Protein AF-A0A849WWW6-F1 (afdb_monomer)

Mean predicted aligned error: 12.46 Å

Foldseek 3Di:
DVVLVVVVVVCVVVVVVVVVVLVVVLVVCVVPPVVCNVVSVVVVVVVVVVVVVVSVVVVVVVVVVVVVCCVPPVVLVVLLVVVVVCLQQQPLPDQRDDPDPDPVCVVVSVVSVVVSVVVLVVLVVVLVVLLVDQDDPVPPVRVVVSLVVLCSSCSSNNHDSVVSVVVSDNPVPDDPDPPPVDPDDDDDD

Structure (mmCIF, N/CA/C/O backbone):
data_AF-A0A849WWW6-F1
#
_entry.id   AF-A0A849WWW6-F1
#
loop_
_atom_site.group_PDB
_atom_site.id
_atom_site.type_symbol
_atom_site.label_atom_id
_atom_site.label_alt_id
_atom_site.label_comp_id
_atom_site.label_asym_id
_atom_site.label_entity_id
_atom_site.label_seq_id
_atom_site.pdbx_PDB_ins_code
_atom_site.Cartn_x
_atom_site.Cartn_y
_atom_site.Cartn_z
_atom_site.occupancy
_atom_site.B_iso_or_equiv
_atom_site.auth_seq_id
_atom_site.auth_comp_id
_atom_site.auth_asym_id
_atom_site.auth_atom_id
_atom_site.pdbx_PDB_model_num
ATOM 1 N N . MET A 1 1 ? -7.474 3.212 12.213 1.00 66.31 1 MET A N 1
ATOM 2 C CA . MET A 1 1 ? -6.680 3.665 13.381 1.00 66.31 1 MET A CA 1
ATOM 3 C C . MET A 1 1 ? -6.824 5.153 13.665 1.00 66.31 1 MET A C 1
ATOM 5 O O . MET A 1 1 ? -7.325 5.454 14.733 1.00 66.31 1 MET A O 1
ATOM 9 N N . ILE A 1 2 ? -6.477 6.060 12.738 1.00 76.94 2 ILE A N 1
ATOM 10 C CA . ILE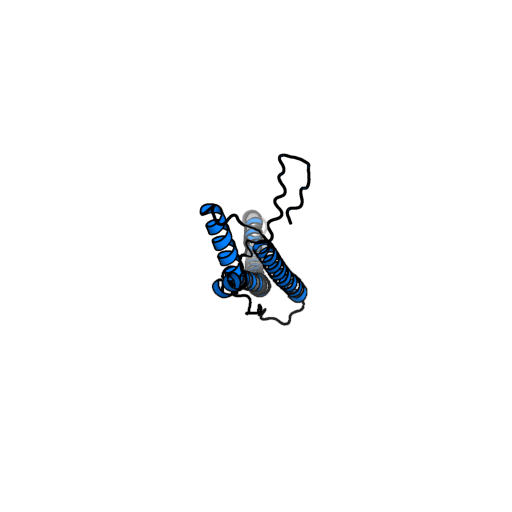 A 1 2 ? -6.528 7.526 12.968 1.00 76.94 2 ILE A CA 1
ATOM 11 C C . ILE A 1 2 ? -7.901 7.997 13.484 1.00 76.94 2 ILE A C 1
ATOM 13 O O . ILE A 1 2 ? -7.986 8.801 14.407 1.00 76.94 2 ILE A O 1
ATOM 17 N N . LEU A 1 3 ? -8.982 7.443 12.932 1.00 75.38 3 LEU A N 1
ATOM 18 C CA . LEU A 1 3 ? -10.347 7.791 13.328 1.00 75.38 3 LEU A CA 1
ATOM 19 C C . LEU A 1 3 ? -10.685 7.326 14.756 1.00 75.38 3 LEU A C 1
ATOM 21 O O . LEU A 1 3 ? -11.301 8.067 15.512 1.00 75.38 3 LEU A O 1
ATOM 25 N N . VAL A 1 4 ? -10.207 6.142 15.158 1.00 80.94 4 VAL A N 1
ATOM 26 C CA . VAL A 1 4 ? -10.380 5.613 16.524 1.00 80.94 4 VAL A CA 1
ATOM 27 C C . VAL A 1 4 ? -9.555 6.422 17.519 1.00 80.94 4 VAL A C 1
ATOM 29 O O . VAL A 1 4 ? -10.058 6.773 18.581 1.00 80.94 4 VAL A O 1
ATOM 32 N N . THR A 1 5 ? -8.313 6.774 17.177 1.00 81.88 5 THR A N 1
ATOM 33 C CA . THR A 1 5 ? -7.462 7.606 18.039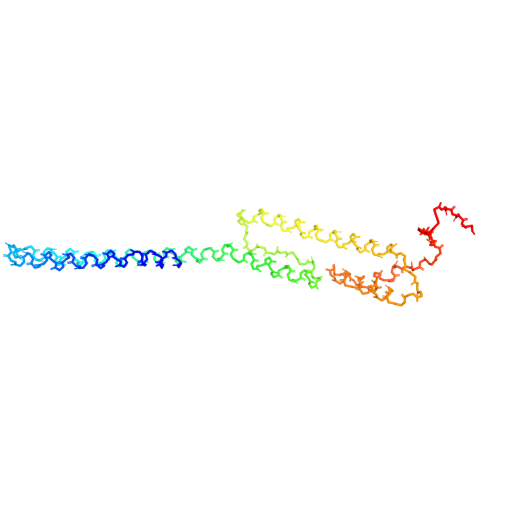 1.00 81.88 5 THR A CA 1
ATOM 34 C C . THR A 1 5 ? -8.027 9.012 18.202 1.00 81.88 5 THR A C 1
ATOM 36 O O . THR A 1 5 ? -8.057 9.523 19.316 1.00 81.88 5 THR A O 1
ATOM 39 N N . PHE A 1 6 ? -8.540 9.616 17.126 1.00 84.50 6 PHE A N 1
ATOM 40 C CA . PHE A 1 6 ? -9.165 10.937 17.182 1.00 84.50 6 PHE A CA 1
ATOM 41 C C . PHE A 1 6 ? -10.449 10.918 18.017 1.00 84.50 6 PHE A C 1
ATOM 43 O O . PHE A 1 6 ? -10.632 11.760 18.890 1.00 84.50 6 PHE A O 1
ATOM 50 N N . PHE A 1 7 ? -11.299 9.909 17.813 1.00 81.00 7 PHE A N 1
ATOM 51 C CA . PHE A 1 7 ? -12.508 9.713 18.610 1.00 81.00 7 PHE A CA 1
ATOM 52 C C . PHE A 1 7 ? -12.187 9.499 20.098 1.00 81.00 7 PHE A C 1
ATOM 54 O O . PHE A 1 7 ? -12.810 10.111 20.959 1.00 81.00 7 PHE A O 1
ATOM 61 N N . SER A 1 8 ? -11.162 8.699 20.407 1.00 83.12 8 SER A N 1
ATOM 62 C CA . SER A 1 8 ? -10.715 8.462 21.788 1.00 83.12 8 SER A CA 1
ATOM 63 C C . SER A 1 8 ? -10.188 9.738 22.442 1.00 83.12 8 SER A C 1
ATOM 65 O O . SER A 1 8 ? -10.529 10.029 23.584 1.00 83.12 8 SER A O 1
ATOM 67 N N . ALA A 1 9 ? -9.403 10.533 21.711 1.00 87.50 9 ALA A N 1
ATOM 68 C CA . ALA A 1 9 ? -8.889 11.807 22.201 1.00 87.50 9 ALA A CA 1
ATOM 69 C C . ALA A 1 9 ? -10.016 12.819 22.465 1.00 87.50 9 ALA A C 1
ATOM 71 O O . ALA A 1 9 ? -9.997 13.507 23.483 1.00 87.50 9 ALA A O 1
ATOM 72 N N . ALA A 1 10 ? -11.024 12.871 21.589 1.00 87.38 10 ALA A N 1
ATOM 73 C CA . ALA A 1 10 ? -12.189 13.737 21.754 1.00 87.38 10 ALA A CA 1
ATOM 74 C C . ALA A 1 10 ? -13.093 13.320 22.931 1.00 87.38 10 ALA A C 1
ATOM 76 O O . ALA A 1 10 ? -13.782 14.163 23.501 1.00 87.38 10 ALA A O 1
ATOM 77 N N . LEU A 1 11 ? -13.077 12.041 23.319 1.00 87.12 11 LEU A N 1
ATOM 78 C CA . LEU A 1 11 ? -13.849 11.525 24.452 1.00 87.12 11 LEU A CA 1
ATOM 79 C C . LEU A 1 11 ? -13.202 11.791 25.813 1.00 87.12 11 LEU A C 1
ATOM 81 O O . LEU A 1 11 ? -13.919 11.834 26.809 1.00 87.12 11 LEU A O 1
ATOM 85 N N . LEU A 1 12 ? -11.884 11.998 25.884 1.00 87.00 12 LEU A N 1
ATOM 86 C CA . LEU A 1 12 ? -11.184 12.210 27.158 1.00 87.00 12 LEU A CA 1
ATOM 87 C C . LEU A 1 12 ? -11.768 13.369 27.994 1.00 87.00 12 LEU A C 1
ATOM 89 O O . LEU A 1 12 ? -12.039 13.150 29.176 1.00 87.00 12 LEU A O 1
ATOM 93 N N . PRO A 1 13 ? -12.040 14.567 27.432 1.00 91.38 13 PRO A N 1
ATOM 94 C CA . PRO A 1 13 ? -12.689 15.638 28.187 1.00 91.38 13 PRO A CA 1
ATOM 95 C C . PRO A 1 13 ? -14.096 15.259 28.656 1.00 91.38 13 PRO A C 1
ATOM 97 O O . PRO A 1 13 ? -14.469 15.572 29.781 1.00 91.38 13 PRO A O 1
ATOM 100 N N . VAL A 1 14 ? -14.870 14.560 27.820 1.00 88.19 14 VAL A N 1
ATOM 101 C CA . VAL A 1 14 ? -16.240 14.137 28.150 1.00 88.19 14 VAL A CA 1
ATOM 102 C C . VAL A 1 14 ? -16.233 13.176 29.336 1.00 88.19 14 VAL A C 1
ATOM 104 O O . VAL A 1 14 ? -16.998 13.370 30.276 1.00 88.19 14 VAL A O 1
ATOM 107 N N . MET A 1 15 ? -15.325 12.198 29.329 1.00 87.88 15 MET A N 1
ATOM 108 C CA . MET A 1 15 ? -15.142 11.256 30.435 1.00 87.88 15 MET A CA 1
ATOM 109 C C . MET A 1 15 ? -14.753 11.977 31.727 1.00 87.88 15 MET A C 1
ATOM 111 O O . MET A 1 15 ? -15.334 11.714 32.776 1.00 87.88 15 MET A O 1
ATOM 115 N N . TYR A 1 16 ? -13.835 12.944 31.639 1.00 91.88 16 TYR A N 1
ATOM 116 C CA . TYR A 1 16 ? -13.438 13.756 32.788 1.00 91.88 16 TYR A CA 1
ATOM 117 C C . TYR A 1 16 ? -14.616 14.544 33.381 1.00 91.88 16 TYR A C 1
ATOM 119 O O . TYR A 1 16 ? -14.840 14.511 34.591 1.00 91.88 16 TYR A O 1
ATOM 127 N N . PHE A 1 17 ? -15.393 15.243 32.545 1.00 92.00 17 PHE A N 1
ATOM 128 C CA . PHE A 1 17 ? -16.572 15.984 33.008 1.00 92.00 17 PHE A CA 1
ATOM 129 C C . PHE A 1 17 ? -17.624 15.059 33.618 1.00 92.00 17 PHE A C 1
ATOM 131 O O . PHE A 1 17 ? -18.216 15.387 34.645 1.00 92.00 17 PHE A O 1
ATOM 138 N N . TYR A 1 18 ? -17.837 13.901 33.002 1.00 89.12 18 TYR A N 1
ATOM 139 C CA . TYR A 1 18 ? -18.786 12.907 33.470 1.00 89.12 18 TYR A CA 1
ATOM 140 C C . TYR A 1 18 ? -18.434 12.393 34.876 1.00 89.12 18 TYR A C 1
ATOM 142 O O . TYR A 1 18 ? -19.276 12.446 35.771 1.00 89.12 18 TYR A O 1
ATOM 150 N N . GLU A 1 19 ? -17.179 12.002 35.107 1.00 90.31 19 GLU A N 1
ATOM 151 C CA . GLU A 1 19 ? -16.703 11.516 36.410 1.00 90.31 19 GLU A CA 1
ATOM 152 C C . GLU A 1 19 ? -16.841 12.584 37.511 1.00 90.31 19 GLU A C 1
ATOM 154 O O . GLU A 1 19 ? -17.296 12.306 38.627 1.00 90.31 19 GLU A O 1
ATOM 159 N N . LYS A 1 20 ? -16.517 13.846 37.189 1.00 93.00 20 LYS A N 1
ATOM 160 C CA . LYS A 1 20 ? -16.701 14.969 38.122 1.00 93.00 20 LYS A CA 1
ATOM 161 C C . LYS A 1 20 ? -18.164 15.200 38.475 1.00 93.00 20 LYS A C 1
ATOM 163 O O . LYS A 1 20 ? -18.468 15.429 39.647 1.00 93.00 20 LYS A O 1
ATOM 168 N N . ASN A 1 21 ? -19.055 15.111 37.494 1.00 92.44 21 ASN A N 1
ATOM 169 C CA . ASN A 1 21 ? -20.486 15.269 37.720 1.00 92.44 21 ASN A CA 1
ATOM 170 C C . ASN A 1 21 ? -21.046 14.129 38.582 1.00 92.44 21 ASN A C 1
ATOM 172 O O . ASN A 1 21 ? -21.770 14.406 39.534 1.00 92.44 21 ASN A O 1
ATOM 176 N N . PHE A 1 22 ? -20.660 12.874 38.331 1.00 91.75 22 PHE A N 1
ATOM 177 C CA . PHE A 1 22 ? -21.099 11.733 39.146 1.00 91.75 22 PHE A CA 1
ATOM 178 C C . PHE A 1 22 ? -20.662 11.852 40.604 1.00 91.75 22 PHE A C 1
ATOM 180 O O . PHE A 1 22 ? -21.477 11.684 41.507 1.00 91.75 22 PHE A O 1
ATOM 187 N N . THR A 1 23 ? -19.414 12.265 40.837 1.00 91.44 23 THR A N 1
ATOM 188 C CA . THR A 1 23 ? -18.905 12.517 42.194 1.00 91.44 23 THR A CA 1
ATOM 189 C C . THR A 1 23 ? -19.719 13.601 42.918 1.00 91.44 23 THR A C 1
ATOM 191 O O . THR A 1 23 ? -19.950 13.518 44.125 1.00 91.44 23 THR A O 1
ATOM 194 N N . LEU A 1 24 ? -20.143 14.650 42.202 1.00 93.31 24 LEU A N 1
ATOM 195 C CA . LEU A 1 24 ? -20.974 15.718 42.762 1.00 93.31 24 LEU A CA 1
ATOM 196 C C . LEU A 1 24 ? -22.383 15.212 43.103 1.00 93.31 24 LEU A C 1
ATOM 198 O O . LEU A 1 24 ? -22.879 15.481 44.197 1.00 93.31 24 LEU A O 1
ATOM 202 N N . PHE A 1 25 ? -23.010 14.470 42.187 1.00 93.25 25 PHE A N 1
ATOM 203 C CA . PHE A 1 25 ? -24.344 13.908 42.391 1.00 93.25 25 PHE A CA 1
ATOM 204 C C . PHE A 1 25 ? -24.375 12.867 43.505 1.00 93.25 25 PHE A C 1
ATOM 206 O O . PHE A 1 25 ? -25.326 12.856 44.281 1.00 93.25 25 PHE A O 1
ATOM 213 N N . GLU A 1 26 ? -23.333 12.046 43.640 1.00 92.44 26 GLU A N 1
ATOM 214 C CA . GLU A 1 26 ? -23.224 11.089 44.739 1.00 92.44 26 GLU A CA 1
ATOM 215 C C . GLU A 1 26 ? -23.199 11.816 46.092 1.00 92.44 26 GLU A C 1
ATOM 217 O O . GLU A 1 26 ? -23.983 11.477 46.977 1.00 92.44 26 GLU A O 1
ATOM 222 N N . LYS A 1 27 ? -22.386 12.875 46.239 1.00 93.31 27 LYS A N 1
ATOM 223 C CA . LYS A 1 27 ? -22.341 13.691 47.469 1.00 93.31 27 LYS A CA 1
ATOM 224 C C . LYS A 1 27 ? -23.698 14.316 47.803 1.00 93.31 27 LYS A C 1
ATOM 226 O O . LYS A 1 27 ? -24.167 14.188 48.927 1.00 93.31 27 LYS A O 1
ATOM 231 N N . LEU A 1 28 ? -24.354 14.930 46.816 1.00 93.19 28 LEU A N 1
ATOM 232 C CA . LEU A 1 28 ? -25.698 15.494 46.984 1.00 93.19 28 LEU A CA 1
ATOM 233 C C . LEU A 1 28 ? -26.729 14.422 47.371 1.00 93.19 28 LEU A C 1
ATOM 235 O O . LEU A 1 28 ? -27.597 14.666 48.205 1.00 93.19 28 LEU A O 1
ATOM 239 N N . ALA A 1 29 ? -26.643 13.226 46.789 1.00 93.50 29 ALA A N 1
ATOM 240 C CA . ALA A 1 29 ? -27.544 12.130 47.120 1.00 93.50 29 ALA A CA 1
ATOM 241 C C . ALA A 1 29 ? -27.349 11.646 48.564 1.00 93.50 29 ALA A C 1
ATOM 243 O O . ALA A 1 29 ? -28.342 11.402 49.244 1.00 93.50 29 ALA A O 1
ATOM 244 N N . TYR A 1 30 ? -26.110 11.562 49.061 1.00 93.50 30 TYR A N 1
ATOM 245 C CA . TYR A 1 30 ? -25.842 11.233 50.467 1.00 93.50 30 TYR A CA 1
ATOM 246 C C . TYR A 1 30 ? -26.497 12.222 51.437 1.00 93.50 30 TYR A C 1
ATOM 248 O O . TYR A 1 30 ? -27.077 11.788 52.433 1.00 93.50 30 TYR A O 1
ATOM 256 N N . ASP A 1 31 ? -26.448 13.518 51.123 1.00 94.31 31 ASP A N 1
ATOM 257 C CA . ASP A 1 31 ? -26.950 14.569 52.011 1.00 94.31 31 ASP A CA 1
ATOM 258 C C . ASP A 1 31 ? -28.482 14.707 51.975 1.00 94.31 31 ASP A C 1
ATOM 260 O O . ASP A 1 31 ? -29.104 14.958 53.008 1.00 94.31 31 ASP A O 1
ATOM 264 N N . PHE A 1 32 ? -29.107 14.539 50.803 1.00 95.12 32 PHE A N 1
ATOM 265 C CA . PHE A 1 32 ? -30.530 14.852 50.614 1.00 95.12 32 PHE A CA 1
ATOM 266 C C . PHE A 1 32 ? -31.426 13.629 50.371 1.00 95.12 32 PHE A C 1
ATOM 268 O O . PHE A 1 32 ? -32.558 13.603 50.851 1.00 95.12 32 PHE A O 1
ATOM 275 N N . TYR A 1 33 ? -30.956 12.618 49.631 1.00 94.19 33 TYR A N 1
ATOM 276 C CA . TYR A 1 33 ? -31.775 11.481 49.184 1.00 94.19 33 TYR A CA 1
ATOM 277 C C . TYR A 1 33 ? -30.944 10.189 49.064 1.00 94.19 33 TYR A C 1
ATOM 279 O O . TYR A 1 33 ? -30.642 9.742 47.952 1.00 94.19 33 TYR A O 1
ATOM 287 N N . PRO A 1 34 ? -30.603 9.526 50.185 1.00 91.31 34 PRO A N 1
ATOM 288 C CA . PRO A 1 34 ? -29.662 8.400 50.188 1.00 91.31 34 PRO A CA 1
ATOM 289 C C . PRO A 1 34 ? -30.169 7.176 49.411 1.00 91.31 34 PRO A C 1
ATOM 291 O O . PRO A 1 34 ? -29.383 6.359 48.938 1.00 91.31 34 PRO A O 1
ATOM 294 N N . GLN A 1 35 ? -31.484 7.057 49.215 1.00 91.25 35 GLN A N 1
ATOM 295 C CA . GLN A 1 35 ? -32.083 5.997 48.398 1.00 91.25 35 GLN A CA 1
ATOM 296 C C . GLN A 1 35 ? -31.644 6.066 46.922 1.00 91.25 35 GLN A C 1
ATOM 298 O O . GLN A 1 35 ? -31.649 5.045 46.238 1.00 91.25 35 GLN A O 1
ATOM 303 N N . LEU A 1 36 ? -31.223 7.241 46.435 1.00 91.12 36 LEU A N 1
ATOM 304 C CA . LEU A 1 36 ? -30.812 7.455 45.044 1.00 91.12 36 LEU A CA 1
ATOM 305 C C . LEU A 1 36 ? -29.406 6.909 44.737 1.00 91.12 36 LEU A C 1
ATOM 307 O O . LEU A 1 36 ? -29.076 6.679 43.577 1.00 91.12 36 LEU A O 1
ATOM 311 N N . ILE A 1 37 ? -28.581 6.665 45.760 1.00 92.50 37 ILE A N 1
ATOM 312 C CA . ILE A 1 37 ? -27.174 6.258 45.601 1.00 92.50 37 ILE A CA 1
ATOM 313 C C . ILE A 1 37 ? -27.054 4.941 44.829 1.00 92.50 37 ILE A C 1
ATOM 315 O O . ILE A 1 37 ? -26.192 4.805 43.963 1.00 92.50 37 ILE A O 1
ATOM 319 N N . ASN A 1 38 ? -27.932 3.974 45.113 1.00 91.12 38 ASN A N 1
ATOM 320 C CA . ASN A 1 38 ? -27.914 2.688 44.414 1.00 91.12 38 ASN A CA 1
ATOM 321 C C . ASN A 1 38 ? -28.219 2.851 42.919 1.00 91.12 38 ASN A C 1
ATOM 323 O O . ASN A 1 38 ? -27.557 2.218 42.098 1.00 91.12 38 ASN A O 1
ATOM 327 N N . ASN A 1 39 ? -29.160 3.732 42.566 1.00 92.12 39 ASN A N 1
ATOM 328 C CA . ASN A 1 39 ? -29.495 4.009 41.169 1.00 92.12 39 ASN A CA 1
ATOM 329 C C . ASN A 1 39 ? -28.330 4.711 40.458 1.00 92.12 39 ASN A C 1
ATOM 331 O O . ASN A 1 39 ? -27.953 4.291 39.369 1.00 92.12 39 ASN A O 1
ATOM 335 N N . LEU A 1 40 ? -27.700 5.699 41.107 1.00 90.62 40 LEU A N 1
ATOM 336 C CA . LEU A 1 40 ? -26.510 6.385 40.586 1.00 90.62 40 LEU A CA 1
ATOM 337 C C . LEU A 1 40 ? -25.370 5.399 40.289 1.00 90.62 40 LEU A C 1
ATOM 339 O O . LEU A 1 40 ? -24.825 5.395 39.189 1.00 90.62 40 LEU A O 1
ATOM 343 N N . LYS A 1 41 ? -25.050 4.493 41.219 1.00 90.31 41 LYS A N 1
ATOM 344 C CA . LYS A 1 41 ? -23.996 3.481 41.006 1.00 90.31 41 LYS A CA 1
ATOM 345 C C . LYS A 1 41 ? -24.329 2.507 39.877 1.00 90.31 41 LYS A C 1
ATOM 347 O O . LYS A 1 41 ? -23.447 2.085 39.124 1.00 90.31 41 LYS A O 1
ATOM 352 N N . GLN A 1 42 ? -25.602 2.141 39.745 1.00 92.88 42 GLN A N 1
ATOM 353 C CA . GLN A 1 42 ? -26.052 1.277 38.662 1.00 92.88 42 GLN A CA 1
ATOM 354 C C . GLN A 1 42 ? -25.949 1.983 37.302 1.00 92.88 42 GLN A C 1
ATOM 356 O O . GLN A 1 42 ? -25.472 1.375 36.343 1.00 92.88 42 GLN A O 1
ATOM 361 N N . GLU A 1 43 ? -26.343 3.255 37.214 1.00 91.38 43 GLU A N 1
ATOM 362 C CA . GLU A 1 43 ? -26.210 4.068 36.000 1.00 91.38 43 GLU A CA 1
ATOM 363 C C . GLU A 1 43 ? -24.749 4.240 35.579 1.00 91.38 43 GLU A C 1
ATOM 365 O O . GLU A 1 43 ? -24.430 4.028 34.409 1.00 91.38 43 GLU A O 1
ATOM 370 N N . GLU A 1 44 ? -23.854 4.541 36.523 1.00 90.62 44 GLU A N 1
ATOM 371 C CA . GLU A 1 44 ? -22.412 4.624 36.268 1.00 90.62 44 GLU A CA 1
ATOM 372 C C . GLU A 1 44 ? -21.883 3.314 35.666 1.00 90.62 44 GLU A C 1
ATOM 374 O O . GLU A 1 44 ? -21.206 3.311 34.634 1.00 90.62 44 GLU A O 1
ATOM 379 N N . THR A 1 45 ? -22.258 2.180 36.264 1.00 92.38 45 THR A N 1
ATOM 380 C CA . THR A 1 45 ? -21.854 0.851 35.784 1.00 92.38 45 THR A CA 1
ATOM 381 C C . THR A 1 45 ? -22.358 0.589 34.361 1.00 92.38 45 THR A C 1
ATOM 383 O O . THR A 1 45 ? -21.592 0.147 33.502 1.00 92.38 45 THR A O 1
ATOM 386 N N . TRP A 1 46 ? -23.630 0.886 34.076 1.00 93.44 46 TRP A N 1
ATOM 387 C CA . TRP A 1 46 ? -24.204 0.722 32.736 1.00 93.44 46 TRP A CA 1
ATOM 388 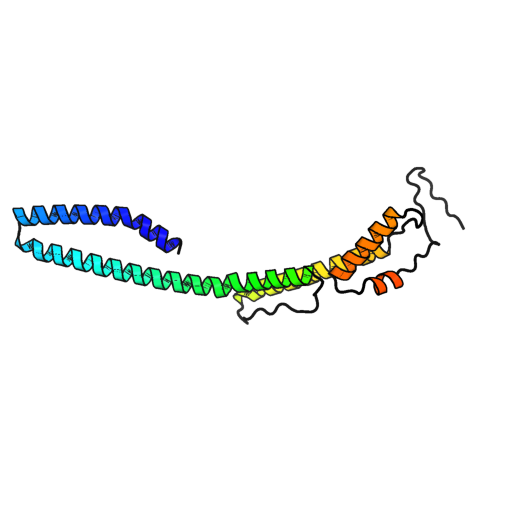C C . TRP A 1 46 ? -23.532 1.608 31.693 1.00 93.44 46 TRP A C 1
ATOM 390 O O . TRP A 1 46 ? -23.336 1.175 30.552 1.00 93.44 46 TRP A O 1
ATOM 400 N N . LEU A 1 47 ? -23.161 2.830 32.068 1.00 90.00 47 LEU A N 1
ATOM 401 C CA . LEU A 1 47 ? -22.482 3.761 31.178 1.00 90.00 47 LEU A CA 1
ATOM 402 C C . LEU A 1 47 ? -21.078 3.274 30.830 1.00 90.00 47 LEU A C 1
ATOM 404 O O . LEU A 1 47 ? -20.742 3.235 29.644 1.00 90.00 47 LEU A O 1
ATOM 408 N N . TRP A 1 48 ? -20.309 2.785 31.806 1.00 89.69 48 TRP A N 1
ATOM 409 C CA . TRP A 1 48 ? -19.013 2.155 31.542 1.00 89.69 48 TRP A CA 1
ATOM 410 C C . TRP A 1 48 ? -19.128 0.924 30.644 1.00 89.69 48 TRP A C 1
ATOM 412 O O . TRP A 1 48 ? -18.391 0.816 29.665 1.00 89.69 48 TRP A O 1
ATOM 422 N N . ILE A 1 49 ? -20.089 0.031 30.905 1.00 94.19 49 ILE A N 1
ATOM 423 C CA . ILE A 1 49 ? -20.328 -1.147 30.056 1.00 94.19 49 ILE A CA 1
ATOM 424 C C . ILE A 1 49 ? -20.640 -0.717 28.618 1.00 94.19 49 ILE A C 1
ATOM 426 O O . ILE A 1 49 ? -20.014 -1.200 27.672 1.00 94.19 49 ILE A O 1
ATOM 430 N N . THR A 1 50 ? -21.577 0.216 28.444 1.00 91.62 50 THR A N 1
ATOM 431 C CA . THR A 1 50 ? -22.000 0.700 27.122 1.00 91.62 50 THR A CA 1
ATOM 432 C C . THR A 1 50 ? -20.843 1.366 26.383 1.00 91.62 50 THR A C 1
ATOM 434 O O . THR A 1 50 ? -20.650 1.129 25.187 1.00 91.62 50 THR A O 1
ATOM 437 N N . PHE A 1 51 ? -20.033 2.155 27.092 1.00 88.81 51 PHE A N 1
ATOM 438 C CA . PHE A 1 51 ? -18.840 2.794 26.553 1.00 88.81 51 PHE A CA 1
ATOM 439 C C . PHE A 1 51 ? -17.813 1.763 26.076 1.00 88.81 51 PHE A C 1
ATOM 441 O O . PHE A 1 51 ? -17.374 1.813 24.925 1.00 88.81 51 PHE A O 1
ATOM 448 N N . THR A 1 52 ? -17.473 0.786 26.920 1.00 90.75 52 THR A N 1
ATOM 449 C CA . THR A 1 52 ? -16.510 -0.270 26.592 1.00 90.75 52 THR A CA 1
ATOM 450 C C . THR A 1 52 ? -16.977 -1.097 25.396 1.00 90.75 52 THR A C 1
ATOM 452 O O . THR A 1 52 ? -16.211 -1.284 24.450 1.00 90.75 52 THR A O 1
ATOM 455 N N . VAL A 1 53 ? -18.239 -1.535 25.377 1.00 95.31 53 VAL A N 1
ATOM 456 C CA . VAL A 1 53 ? -18.812 -2.297 24.253 1.00 95.31 53 VAL A CA 1
ATOM 457 C C . VAL A 1 53 ? -18.779 -1.480 22.961 1.00 95.31 53 VAL A C 1
ATOM 459 O O . VAL A 1 53 ? -18.344 -1.985 21.923 1.00 95.31 53 VAL A O 1
ATOM 462 N N . SER A 1 54 ? -19.163 -0.202 23.021 1.00 89.69 54 SER A N 1
ATOM 463 C CA . SER A 1 54 ? -19.122 0.701 21.864 1.00 89.69 54 SER A CA 1
ATOM 464 C C . SER A 1 54 ? -17.699 0.888 21.338 1.00 89.69 54 SER A C 1
ATOM 466 O O . SER A 1 54 ? -17.477 0.890 20.127 1.00 89.69 54 SER A O 1
ATOM 468 N N . HIS A 1 55 ? -16.716 0.993 22.235 1.00 87.25 55 HIS A N 1
ATOM 469 C CA . HIS A 1 55 ? -15.313 1.131 21.865 1.00 87.25 55 HIS A CA 1
ATOM 470 C C . HIS A 1 55 ? -14.777 -0.126 21.167 1.00 87.25 55 HIS A C 1
ATOM 472 O O . HIS A 1 55 ? -14.162 -0.022 20.105 1.00 87.25 55 HIS A O 1
ATOM 478 N N . PHE A 1 56 ? -15.061 -1.318 21.704 1.00 92.69 56 PHE A N 1
ATOM 479 C CA . PHE A 1 56 ? -14.687 -2.583 21.062 1.00 92.69 56 PHE A CA 1
ATOM 480 C C . PHE A 1 56 ? -15.350 -2.754 19.697 1.00 92.69 56 PHE A C 1
ATOM 482 O O . PHE A 1 56 ? -14.695 -3.174 18.740 1.00 92.69 56 PHE A O 1
ATOM 489 N N . PHE A 1 57 ? -16.625 -2.383 19.581 1.00 92.38 57 PHE A N 1
ATOM 490 C CA . PHE A 1 57 ? -17.338 -2.412 18.312 1.00 92.38 57 PHE A CA 1
ATOM 491 C C . PHE A 1 57 ? -16.686 -1.483 17.277 1.00 92.38 57 PHE A C 1
ATOM 493 O O . PHE A 1 57 ? -16.351 -1.921 16.174 1.00 92.38 57 PHE A O 1
ATOM 500 N N . LEU A 1 58 ? -16.422 -0.223 17.642 1.00 90.25 58 LEU A N 1
ATOM 501 C CA . LEU A 1 58 ? -15.742 0.742 16.771 1.00 90.25 58 LEU A CA 1
ATOM 502 C C . LEU A 1 58 ? -14.336 0.281 16.380 1.00 90.25 58 LEU A C 1
ATOM 504 O O . LEU A 1 58 ? -13.937 0.435 15.223 1.00 90.25 58 LEU A O 1
ATOM 508 N N . PHE A 1 59 ? -13.593 -0.309 17.316 1.00 89.69 59 PHE A N 1
ATOM 509 C CA . PHE A 1 59 ? -12.281 -0.879 17.040 1.00 89.69 59 PHE A CA 1
ATOM 510 C C . PHE A 1 59 ? -12.373 -2.015 16.013 1.00 89.69 59 PHE A C 1
ATOM 512 O O . PHE A 1 59 ? -11.651 -1.995 15.014 1.00 89.69 59 PHE A O 1
ATOM 519 N N . GLY A 1 60 ? -13.303 -2.956 16.202 1.00 93.62 60 GLY A N 1
ATOM 520 C CA . GLY A 1 60 ? -13.534 -4.068 15.281 1.00 93.62 60 GLY A CA 1
ATOM 521 C C . GLY A 1 60 ? -13.915 -3.598 13.876 1.00 93.62 60 GLY A C 1
ATOM 522 O O . GLY A 1 60 ? -13.310 -4.029 12.891 1.00 93.62 60 GLY A O 1
ATOM 523 N N . VAL A 1 61 ? -14.846 -2.644 13.775 1.00 92.31 61 VAL A N 1
ATOM 524 C CA . VAL A 1 61 ? -15.238 -2.027 12.499 1.00 92.31 61 VAL A CA 1
ATOM 525 C C . VAL A 1 61 ? -14.044 -1.323 11.852 1.00 92.31 61 VAL A C 1
ATOM 527 O O . VAL A 1 61 ? -13.753 -1.555 10.676 1.00 92.31 61 VAL A O 1
ATOM 530 N N . SER A 1 62 ? -13.293 -0.512 12.604 1.00 90.88 62 SER A N 1
ATOM 531 C CA . SER A 1 62 ? -12.114 0.172 12.068 1.00 90.88 62 SER A CA 1
ATOM 532 C C . SER A 1 62 ? -11.062 -0.813 11.563 1.00 90.88 62 SER A C 1
ATOM 534 O O . SER A 1 62 ? -10.436 -0.536 10.537 1.00 90.88 62 SER A O 1
ATOM 536 N N . LEU A 1 63 ? -10.830 -1.921 12.265 1.00 91.44 63 LEU A N 1
ATOM 537 C CA . LEU A 1 63 ? -9.863 -2.941 11.871 1.00 91.44 63 LEU A CA 1
ATOM 538 C C . LEU A 1 63 ? -10.323 -3.642 10.590 1.00 91.44 63 LEU A C 1
ATOM 540 O O . LEU A 1 63 ? -9.553 -3.723 9.632 1.00 91.44 63 LEU A O 1
ATOM 544 N N . PHE A 1 64 ? -11.591 -4.054 10.527 1.00 93.00 64 PHE A N 1
ATOM 545 C CA . PHE A 1 64 ? -12.182 -4.666 9.338 1.00 93.00 64 PHE A CA 1
ATOM 546 C C . PHE A 1 64 ? -12.036 -3.774 8.097 1.00 93.00 64 PHE A C 1
ATOM 548 O O . PHE A 1 64 ? -11.542 -4.225 7.059 1.00 93.00 64 PHE A O 1
ATOM 555 N N . PHE A 1 65 ? -12.395 -2.490 8.204 1.00 90.62 65 PHE A N 1
ATOM 556 C CA . PHE A 1 65 ? -12.243 -1.545 7.097 1.00 90.62 65 PHE A CA 1
ATOM 557 C C . PHE A 1 65 ? -10.780 -1.289 6.736 1.00 90.62 65 PHE A C 1
ATOM 559 O O . PHE A 1 65 ? -10.473 -1.228 5.548 1.00 90.62 65 PHE A O 1
ATOM 566 N N . SER A 1 66 ? -9.872 -1.202 7.714 1.00 89.62 66 SER A N 1
ATOM 567 C CA . SER A 1 66 ? -8.437 -1.029 7.436 1.00 89.62 66 SER A CA 1
ATOM 568 C C . SER A 1 66 ? -7.892 -2.215 6.641 1.00 89.62 66 SER A C 1
ATOM 570 O O . SER A 1 66 ? -7.259 -2.023 5.608 1.00 89.62 66 SER A O 1
ATOM 572 N N . LEU A 1 67 ? -8.207 -3.448 7.054 1.00 90.31 67 LEU A N 1
ATOM 573 C CA . LEU A 1 67 ? -7.787 -4.650 6.332 1.00 90.31 67 LEU A CA 1
ATOM 574 C C . LEU A 1 67 ? -8.374 -4.701 4.920 1.00 90.31 67 LEU A C 1
ATOM 576 O O . LEU A 1 67 ? -7.665 -5.016 3.962 1.00 90.31 67 LEU A O 1
ATOM 580 N N . LYS A 1 68 ? -9.664 -4.381 4.776 1.00 88.00 68 LYS A N 1
ATOM 581 C CA . LYS A 1 68 ? -10.338 -4.346 3.475 1.00 88.00 68 LYS A CA 1
ATOM 582 C C . LYS A 1 68 ? -9.728 -3.285 2.560 1.00 88.00 68 LYS A C 1
ATOM 584 O O . LYS A 1 68 ? -9.517 -3.571 1.386 1.00 88.00 68 LYS A O 1
ATOM 589 N N . PHE A 1 69 ? -9.414 -2.104 3.087 1.00 86.25 69 PHE A N 1
ATOM 590 C CA . PHE A 1 69 ? -8.767 -1.017 2.355 1.00 86.25 69 PHE A CA 1
ATOM 591 C C . PHE A 1 69 ? -7.358 -1.411 1.903 1.00 86.25 69 PHE A C 1
ATOM 593 O O . PHE A 1 69 ? -7.050 -1.300 0.720 1.00 86.25 69 PHE A O 1
ATOM 600 N N . THR A 1 70 ? -6.532 -1.958 2.801 1.00 86.69 70 THR A N 1
ATOM 601 C CA . THR A 1 70 ? -5.173 -2.410 2.467 1.00 86.69 70 THR A CA 1
ATOM 602 C C . THR A 1 70 ? -5.189 -3.464 1.364 1.00 86.69 70 THR A C 1
ATOM 604 O O . THR A 1 70 ? -4.454 -3.348 0.385 1.00 86.69 70 THR A O 1
ATOM 607 N N . LYS A 1 71 ? -6.067 -4.468 1.478 1.00 84.56 71 LYS A N 1
ATOM 608 C CA . LYS A 1 71 ? -6.190 -5.527 0.467 1.00 84.56 71 LYS A CA 1
ATOM 609 C C . LYS A 1 71 ? -6.748 -5.021 -0.859 1.00 84.56 71 LYS A C 1
ATOM 611 O O . LYS A 1 71 ? -6.314 -5.483 -1.904 1.00 84.56 71 LYS A O 1
ATOM 616 N N . LYS A 1 72 ? -7.731 -4.117 -0.832 1.00 81.88 72 LYS A N 1
ATOM 617 C CA . LYS A 1 72 ? -8.368 -3.637 -2.061 1.00 81.88 72 LYS A CA 1
ATOM 618 C C . LYS A 1 72 ? -7.537 -2.590 -2.786 1.00 81.88 72 LYS A C 1
ATOM 620 O O . LYS A 1 72 ? -7.486 -2.657 -3.996 1.00 81.88 72 LYS A O 1
ATOM 625 N N . ILE A 1 73 ? -6.934 -1.632 -2.089 1.00 83.06 73 ILE A N 1
ATOM 626 C CA . ILE A 1 73 ? -6.338 -0.441 -2.717 1.00 83.06 73 ILE A CA 1
ATOM 627 C C . ILE A 1 73 ? -4.817 -0.503 -2.699 1.00 83.06 73 ILE A C 1
ATOM 629 O O . ILE A 1 73 ? -4.184 -0.336 -3.737 1.00 83.06 73 ILE A O 1
ATOM 633 N N . LEU A 1 74 ? -4.222 -0.776 -1.537 1.00 85.44 74 LEU A N 1
ATOM 634 C CA . LEU A 1 74 ? -2.767 -0.728 -1.395 1.00 85.44 74 LEU A CA 1
ATOM 635 C C . LEU A 1 74 ? -2.084 -1.849 -2.188 1.00 85.44 74 LEU A C 1
ATOM 637 O O . LEU A 1 74 ? -1.034 -1.645 -2.788 1.00 85.44 74 LEU A O 1
ATOM 641 N N . TYR A 1 75 ? -2.699 -3.032 -2.204 1.00 85.44 75 TYR A N 1
ATOM 642 C CA . TYR A 1 75 ? -2.131 -4.200 -2.864 1.00 85.44 75 TYR A CA 1
ATOM 643 C C . TYR A 1 75 ? -2.023 -4.047 -4.398 1.00 85.44 75 TYR A C 1
ATOM 645 O O . TYR A 1 75 ? -0.918 -4.234 -4.907 1.00 85.44 75 TYR A O 1
ATOM 653 N N . PRO A 1 76 ? -3.068 -3.628 -5.147 1.00 84.38 76 PRO A N 1
ATOM 654 C CA . PRO A 1 76 ? -2.924 -3.331 -6.577 1.00 84.38 76 PRO A CA 1
ATOM 655 C C . PRO A 1 76 ? -1.894 -2.240 -6.886 1.00 84.38 76 PRO A C 1
ATOM 657 O O . PRO A 1 76 ? -1.155 -2.363 -7.859 1.00 84.38 76 PRO A O 1
ATOM 660 N N . ILE A 1 77 ? -1.809 -1.195 -6.055 1.00 86.94 77 ILE A N 1
ATOM 661 C CA . ILE A 1 77 ? -0.808 -0.128 -6.226 1.00 86.94 77 ILE A CA 1
ATOM 662 C C . ILE A 1 77 ? 0.606 -0.704 -6.106 1.00 86.94 77 ILE A C 1
ATOM 664 O O . ILE A 1 77 ? 1.453 -0.441 -6.955 1.00 86.94 77 ILE A O 1
ATOM 668 N N . HIS A 1 78 ? 0.841 -1.552 -5.105 1.00 88.94 78 HIS A N 1
ATOM 669 C CA . HIS A 1 78 ? 2.124 -2.230 -4.923 1.00 88.94 78 HIS A CA 1
ATOM 670 C C . HIS A 1 78 ? 2.478 -3.160 -6.094 1.00 88.94 78 HIS A C 1
ATOM 672 O O . HIS A 1 78 ? 3.640 -3.261 -6.484 1.00 88.94 78 HIS A O 1
ATOM 678 N N . GLN A 1 79 ? 1.489 -3.840 -6.685 1.00 88.12 79 GLN A N 1
ATOM 679 C CA . GLN A 1 79 ? 1.713 -4.646 -7.891 1.00 88.12 79 GLN A CA 1
ATOM 680 C C . GLN A 1 79 ? 2.107 -3.775 -9.091 1.00 88.12 79 GLN A C 1
ATOM 682 O O . GLN A 1 79 ? 3.050 -4.123 -9.802 1.00 88.12 79 GLN A O 1
ATOM 687 N N . ILE A 1 80 ? 1.433 -2.636 -9.286 1.00 88.75 80 ILE A N 1
ATOM 688 C CA . ILE A 1 80 ? 1.772 -1.659 -10.331 1.00 88.75 80 ILE A CA 1
ATOM 689 C C . ILE A 1 80 ? 3.197 -1.148 -10.141 1.00 88.75 80 ILE A C 1
ATOM 691 O O . ILE A 1 80 ? 3.967 -1.134 -11.097 1.00 88.75 80 ILE A O 1
ATOM 695 N N . GLU A 1 81 ? 3.569 -0.769 -8.920 1.00 90.50 81 GLU A N 1
ATOM 696 C CA . GLU A 1 81 ?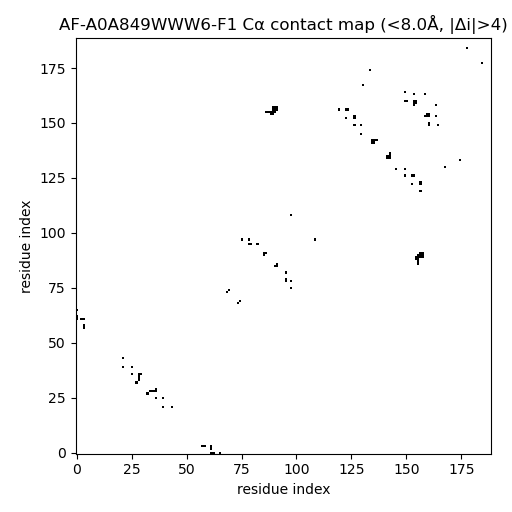 4.915 -0.288 -8.608 1.00 90.50 81 GLU A CA 1
ATOM 697 C C . GLU A 1 81 ? 5.979 -1.337 -8.951 1.00 90.50 81 GLU A C 1
ATOM 699 O O . GLU A 1 81 ? 6.928 -1.045 -9.679 1.00 90.50 81 GLU A O 1
ATOM 704 N N . LYS A 1 82 ? 5.793 -2.582 -8.500 1.00 89.94 82 LYS A N 1
ATOM 705 C CA . LYS A 1 82 ? 6.700 -3.690 -8.829 1.00 89.94 82 LYS A CA 1
ATOM 706 C C . LYS A 1 82 ? 6.810 -3.927 -10.331 1.00 89.94 82 LYS A C 1
ATOM 708 O O . LYS A 1 82 ? 7.903 -4.177 -10.834 1.00 89.94 82 LYS A O 1
ATOM 713 N N . HIS A 1 83 ? 5.693 -3.863 -11.048 1.00 90.75 83 HIS A N 1
ATOM 714 C CA . HIS A 1 83 ? 5.691 -4.040 -12.494 1.00 90.75 83 HIS A CA 1
ATOM 715 C C . HIS A 1 83 ? 6.415 -2.889 -13.206 1.00 90.75 83 HIS A C 1
ATOM 717 O O . HIS A 1 83 ? 7.239 -3.129 -14.083 1.00 90.75 83 HIS A O 1
ATOM 723 N N . LEU A 1 84 ? 6.209 -1.643 -12.771 1.00 88.38 84 LEU A N 1
ATOM 724 C CA . LEU A 1 84 ? 6.955 -0.489 -13.278 1.00 88.38 84 LEU A CA 1
ATOM 725 C C . LEU A 1 84 ? 8.461 -0.626 -13.025 1.00 88.38 84 LEU A C 1
ATOM 727 O O . LEU A 1 84 ? 9.252 -0.323 -13.913 1.00 88.38 84 LEU A O 1
ATOM 731 N N . GLN A 1 85 ? 8.869 -1.124 -11.856 1.00 88.38 85 GLN A N 1
ATOM 732 C CA . GLN A 1 85 ? 10.276 -1.414 -11.568 1.00 88.38 85 GLN A CA 1
ATOM 733 C C . GLN A 1 85 ? 10.854 -2.460 -12.527 1.00 88.38 85 GLN A C 1
ATOM 735 O O . GLN A 1 85 ? 11.931 -2.245 -13.077 1.00 88.38 85 GLN A O 1
ATOM 740 N N . LYS A 1 86 ? 10.122 -3.546 -12.803 1.00 86.69 86 LYS A N 1
ATOM 741 C CA . LYS A 1 86 ? 10.521 -4.546 -13.808 1.00 86.69 86 LYS A CA 1
ATOM 742 C C . LYS A 1 86 ? 10.634 -3.951 -15.215 1.00 86.69 86 LYS A C 1
ATOM 744 O O . LYS A 1 86 ? 11.616 -4.210 -15.906 1.00 86.69 86 LYS A O 1
ATOM 749 N N . MET A 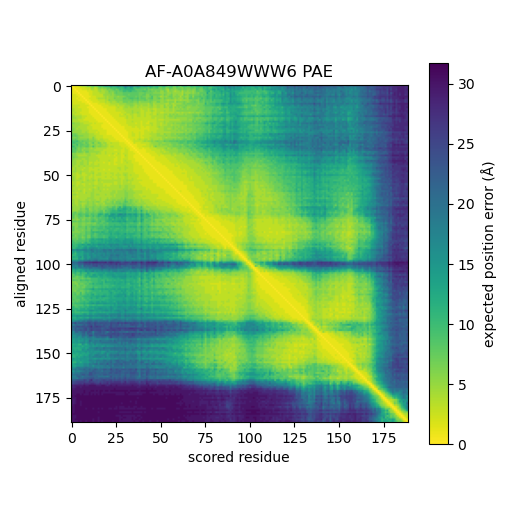1 87 ? 9.687 -3.103 -15.612 1.00 85.19 87 MET A N 1
ATOM 750 C CA . MET A 1 87 ? 9.730 -2.408 -16.902 1.00 85.19 87 MET A CA 1
ATOM 751 C C . MET A 1 87 ? 10.934 -1.467 -17.018 1.00 85.19 87 MET A C 1
ATOM 753 O O . MET A 1 87 ? 11.545 -1.375 -18.080 1.00 85.19 87 MET A O 1
ATOM 757 N N . MET A 1 88 ? 11.313 -0.777 -15.935 1.00 81.56 88 MET A N 1
ATOM 758 C CA . MET A 1 88 ? 12.527 0.050 -15.917 1.00 81.56 88 MET A CA 1
ATOM 759 C C . MET A 1 88 ? 13.803 -0.774 -16.123 1.00 81.56 88 MET A C 1
ATOM 761 O O . MET A 1 88 ? 14.772 -0.251 -16.669 1.00 81.56 88 MET A O 1
ATOM 765 N N . LEU A 1 89 ? 13.790 -2.051 -15.735 1.00 82.44 89 LEU A N 1
ATOM 766 C CA . LEU A 1 89 ? 14.877 -3.006 -15.965 1.00 82.44 89 LEU A CA 1
ATOM 767 C C . LEU A 1 89 ? 14.825 -3.667 -17.355 1.00 82.44 89 LEU A C 1
ATOM 769 O O . LEU A 1 89 ? 15.666 -4.507 -17.650 1.00 82.44 89 LEU A O 1
ATOM 773 N N . GLY A 1 90 ? 13.867 -3.298 -18.212 1.00 78.62 90 GLY A N 1
ATOM 774 C CA . GLY A 1 90 ? 13.758 -3.829 -19.574 1.00 78.62 90 GLY A CA 1
ATOM 775 C C . GLY A 1 90 ? 12.885 -5.078 -19.716 1.00 78.62 90 GLY A C 1
ATOM 776 O O . GLY A 1 90 ? 12.814 -5.641 -20.805 1.00 78.62 90 GLY A O 1
ATOM 777 N N . HIS A 1 91 ? 12.173 -5.503 -18.669 1.00 82.44 91 HIS A N 1
ATOM 778 C CA . HIS A 1 91 ? 11.226 -6.619 -18.752 1.00 82.44 91 HIS A CA 1
ATOM 779 C C . HIS A 1 91 ? 9.830 -6.117 -19.153 1.00 82.44 91 HIS A C 1
ATOM 781 O O . HIS A 1 91 ? 9.072 -5.644 -18.306 1.00 82.44 91 HIS A O 1
ATOM 787 N N . TRP A 1 92 ? 9.493 -6.203 -20.446 1.00 82.00 92 TRP A N 1
ATOM 788 C CA . TRP A 1 92 ? 8.202 -5.740 -20.999 1.00 82.00 92 TRP A CA 1
ATOM 789 C C . TRP A 1 92 ? 7.221 -6.856 -21.341 1.00 82.00 92 TRP A C 1
ATOM 791 O O . TRP A 1 92 ? 6.059 -6.565 -21.621 1.00 82.00 92 TRP A O 1
ATOM 801 N N . ASP A 1 93 ? 7.687 -8.103 -21.344 1.00 76.81 93 ASP A N 1
ATOM 802 C CA . ASP A 1 93 ? 6.926 -9.245 -21.859 1.00 76.81 93 ASP A CA 1
ATOM 803 C C . ASP A 1 93 ? 5.927 -9.806 -20.842 1.00 76.81 93 ASP A C 1
ATOM 805 O O . ASP A 1 93 ? 4.996 -10.525 -21.203 1.00 76.81 93 ASP A O 1
ATOM 809 N N . GLU A 1 94 ? 6.087 -9.459 -19.565 1.00 78.44 94 GLU A N 1
ATOM 810 C CA . GLU A 1 94 ? 5.165 -9.869 -18.514 1.00 78.44 94 GLU A CA 1
ATOM 811 C C . GLU A 1 94 ? 3.960 -8.917 -18.493 1.00 78.44 94 GLU A C 1
ATOM 813 O O . GLU A 1 94 ? 4.141 -7.711 -18.351 1.00 78.44 94 GLU A O 1
ATOM 818 N N . PRO A 1 95 ? 2.715 -9.403 -18.626 1.00 78.31 95 PRO A N 1
ATOM 819 C CA . PRO A 1 95 ? 1.553 -8.572 -18.365 1.00 78.31 95 PRO A CA 1
ATOM 820 C C . PRO A 1 95 ? 1.330 -8.450 -16.855 1.00 78.31 95 PRO A C 1
ATOM 822 O O . PRO A 1 95 ? 1.515 -9.406 -16.094 1.00 78.31 95 PRO A O 1
ATOM 825 N N . ILE A 1 96 ? 0.860 -7.286 -16.408 1.00 80.69 96 ILE A N 1
ATOM 826 C CA . ILE A 1 96 ? 0.470 -7.109 -15.011 1.00 80.69 96 ILE A CA 1
ATOM 827 C C . ILE A 1 96 ? -0.764 -7.965 -14.694 1.00 80.69 96 ILE A C 1
ATOM 829 O O . ILE A 1 96 ? -1.818 -7.863 -15.328 1.00 80.69 96 ILE A O 1
ATOM 833 N N . HIS A 1 97 ? -0.631 -8.831 -13.693 1.00 76.38 97 HIS A N 1
ATOM 834 C CA . HIS A 1 97 ? -1.718 -9.680 -13.223 1.00 76.38 97 HIS A CA 1
ATOM 835 C C . HIS A 1 97 ? -2.356 -9.034 -11.999 1.00 76.38 97 HIS A C 1
ATOM 837 O O . HIS A 1 97 ? -1.850 -9.155 -10.888 1.00 76.38 97 HIS A O 1
ATOM 843 N N . PHE A 1 98 ? -3.470 -8.336 -12.209 1.00 75.81 98 PHE A N 1
ATOM 844 C CA . PHE A 1 98 ? -4.327 -7.904 -11.111 1.00 75.81 98 PHE A CA 1
ATOM 845 C C . PHE A 1 98 ? -5.169 -9.088 -10.622 1.00 75.81 98 PHE A C 1
ATOM 847 O O . PHE A 1 98 ? -6.021 -9.582 -11.357 1.00 75.81 98 PHE A O 1
ATOM 854 N N . ASP A 1 99 ? -4.972 -9.498 -9.369 1.00 69.06 99 ASP A N 1
ATOM 855 C CA . ASP A 1 99 ? -5.606 -10.677 -8.743 1.00 69.06 99 ASP A CA 1
ATOM 856 C C . ASP A 1 99 ? -7.125 -10.574 -8.504 1.00 69.06 99 ASP A C 1
ATOM 858 O O . ASP A 1 99 ? -7.685 -11.320 -7.705 1.00 69.06 99 ASP A O 1
ATOM 862 N N . ASN A 1 100 ? -7.847 -9.650 -9.136 1.00 58.34 100 ASN A N 1
ATOM 863 C CA . ASN A 1 100 ? -9.290 -9.566 -8.935 1.00 58.34 100 ASN A CA 1
ATOM 864 C C . ASN A 1 100 ? -10.025 -9.058 -10.174 1.00 58.34 100 ASN A C 1
ATOM 866 O O . ASN A 1 100 ? -9.865 -7.913 -10.586 1.00 58.34 100 ASN A O 1
ATOM 870 N N . GLU A 1 101 ? -10.954 -9.882 -10.650 1.00 55.22 101 GLU A N 1
ATOM 871 C CA . GLU A 1 101 ? -12.003 -9.605 -11.642 1.00 55.22 101 GLU A CA 1
ATOM 872 C C . GLU A 1 101 ? -13.026 -8.536 -11.191 1.00 55.22 101 GLU A C 1
ATOM 874 O O . GLU A 1 101 ? -14.143 -8.470 -11.697 1.00 55.22 101 GLU A O 1
ATOM 879 N N . LYS A 1 102 ? -12.692 -7.694 -10.206 1.00 62.88 102 LYS A N 1
ATOM 880 C CA . LYS A 1 102 ? -13.617 -6.696 -9.659 1.00 62.88 102 LYS A CA 1
ATOM 881 C C . LYS A 1 102 ? -13.552 -5.422 -10.490 1.00 62.88 102 LYS A C 1
ATOM 883 O O . LYS A 1 102 ? -12.484 -4.832 -10.652 1.00 62.88 102 LYS A O 1
ATOM 888 N N . GLU A 1 103 ? -14.717 -4.994 -10.970 1.00 65.44 103 GLU A N 1
ATOM 889 C CA . GLU A 1 103 ? -14.907 -3.809 -11.816 1.00 65.44 103 GLU A CA 1
ATOM 890 C C . GLU A 1 103 ? -14.234 -2.545 -11.260 1.00 65.44 103 GLU A C 1
ATOM 892 O O . GLU A 1 103 ? -13.748 -1.735 -12.049 1.00 65.44 103 GLU A O 1
ATOM 897 N N . ASP A 1 104 ? -14.117 -2.434 -9.927 1.00 70.62 104 ASP A N 1
ATOM 898 C CA . ASP A 1 104 ? -13.477 -1.332 -9.190 1.00 70.62 104 ASP A CA 1
ATOM 899 C C . ASP A 1 104 ? -12.103 -0.914 -9.767 1.00 70.62 104 ASP A C 1
ATOM 901 O O . ASP A 1 104 ? -11.761 0.266 -9.742 1.00 70.62 104 ASP A O 1
ATOM 905 N N . PHE A 1 105 ? -11.313 -1.857 -10.305 1.00 75.56 105 PHE A N 1
ATOM 906 C CA . PHE A 1 105 ? -9.961 -1.592 -10.832 1.00 75.56 105 PHE A CA 1
ATOM 907 C C . PHE A 1 105 ? -9.847 -1.702 -12.352 1.00 75.56 105 PHE A C 1
ATOM 909 O O . PHE A 1 105 ? -8.760 -1.530 -12.905 1.00 75.56 105 PHE A O 1
ATOM 916 N N . LYS A 1 106 ? -10.956 -1.953 -13.053 1.00 81.44 106 LYS A N 1
ATOM 917 C CA . LYS A 1 106 ? -10.957 -2.107 -14.511 1.00 81.44 106 LYS A CA 1
ATOM 918 C C . LYS A 1 106 ? -10.478 -0.835 -15.208 1.00 81.44 106 LYS A C 1
ATOM 920 O O . LYS A 1 106 ? -9.676 -0.915 -16.131 1.00 81.44 106 LYS A O 1
ATOM 925 N N . SER A 1 107 ? -10.928 0.330 -14.745 1.00 83.44 107 SER A N 1
ATOM 926 C CA . SER A 1 107 ? -10.497 1.627 -15.281 1.00 83.44 107 SER A CA 1
ATOM 927 C C . SER A 1 107 ? -8.997 1.850 -15.089 1.00 83.44 107 SER A C 1
ATOM 929 O O . SER A 1 107 ? -8.310 2.197 -16.042 1.00 83.44 107 SER A O 1
ATOM 931 N N . ILE A 1 108 ? -8.478 1.574 -13.888 1.00 84.12 108 ILE A N 1
ATOM 932 C CA . ILE A 1 108 ? -7.053 1.709 -13.562 1.00 84.12 108 ILE A CA 1
ATOM 933 C C . ILE A 1 108 ? -6.215 0.768 -14.425 1.00 84.12 108 ILE A C 1
ATOM 935 O O . ILE A 1 108 ? -5.223 1.206 -14.998 1.00 84.12 108 ILE A O 1
ATOM 939 N N . LYS A 1 109 ? -6.636 -0.494 -14.574 1.00 85.44 109 LYS A N 1
ATOM 940 C CA . LYS A 1 109 ? -5.980 -1.454 -15.466 1.00 85.44 109 LYS A CA 1
ATOM 941 C C . LYS A 1 109 ? -5.929 -0.932 -16.901 1.00 85.44 109 LYS A C 1
ATOM 943 O O . LYS A 1 109 ? -4.866 -0.918 -17.501 1.00 85.44 109 LYS A O 1
ATOM 948 N N . ILE A 1 110 ? -7.052 -0.444 -17.427 1.00 87.12 110 ILE A N 1
ATOM 949 C CA . ILE A 1 110 ? -7.117 0.111 -18.784 1.00 87.12 110 ILE A CA 1
ATOM 950 C C . ILE A 1 110 ? -6.157 1.300 -18.934 1.00 87.12 110 ILE A C 1
ATOM 952 O O . ILE A 1 110 ? -5.362 1.330 -19.871 1.00 87.12 110 ILE A O 1
ATOM 956 N N . SER A 1 111 ? -6.193 2.268 -18.013 1.00 88.69 111 SER A N 1
ATOM 957 C CA . SER A 1 111 ? -5.280 3.417 -18.030 1.00 88.69 111 SER A CA 1
ATOM 958 C C . SER A 1 111 ? -3.815 2.990 -17.944 1.00 88.69 111 SER A C 1
ATOM 960 O O . SER A 1 111 ? -2.970 3.564 -18.629 1.00 88.69 111 SER A O 1
ATOM 962 N N . TYR A 1 112 ? -3.520 1.969 -17.141 1.00 89.19 112 TYR A N 1
ATOM 963 C CA . TYR A 1 112 ? -2.186 1.404 -17.006 1.00 89.19 112 TYR A CA 1
ATOM 964 C C . TYR A 1 112 ? -1.701 0.741 -18.300 1.00 89.19 112 TYR A C 1
ATOM 966 O O . TYR A 1 112 ? -0.606 1.045 -18.767 1.00 89.19 112 TYR A O 1
ATOM 974 N N . ASP A 1 113 ? -2.532 -0.092 -18.925 1.00 87.88 113 ASP A N 1
ATOM 975 C CA . ASP A 1 113 ? -2.210 -0.761 -20.188 1.00 87.88 113 ASP A CA 1
ATOM 976 C C . ASP A 1 113 ? -1.955 0.268 -21.305 1.00 87.88 113 ASP A C 1
ATOM 978 O O . ASP A 1 113 ? -1.008 0.137 -22.087 1.00 87.88 113 ASP A O 1
ATOM 982 N N . TYR A 1 114 ? -2.756 1.340 -21.367 1.00 90.44 114 TYR A N 1
ATOM 983 C CA . TYR A 1 114 ? -2.519 2.451 -22.295 1.00 90.44 114 TYR A CA 1
ATOM 984 C C . TYR A 1 114 ? -1.205 3.176 -22.008 1.00 90.44 114 TYR A C 1
ATOM 986 O O . TYR A 1 114 ? -0.453 3.473 -22.938 1.00 90.44 114 TYR A O 1
ATOM 994 N N . PHE A 1 115 ? -0.909 3.443 -20.737 1.00 89.94 115 PHE A N 1
ATOM 995 C CA . PHE A 1 115 ? 0.344 4.064 -20.328 1.00 89.94 115 PHE A CA 1
ATOM 996 C C . PHE A 1 115 ? 1.555 3.209 -20.723 1.00 89.94 115 PHE A C 1
ATOM 998 O O . PHE A 1 115 ? 2.496 3.728 -21.321 1.00 89.94 115 PHE A O 1
ATOM 1005 N N . GLN A 1 116 ? 1.507 1.897 -20.478 1.00 89.38 116 GLN A N 1
ATOM 1006 C CA . GLN A 1 116 ? 2.557 0.958 -20.875 1.00 89.38 116 GLN A CA 1
ATOM 1007 C C . GLN A 1 116 ? 2.784 0.981 -22.391 1.00 89.38 116 GLN A C 1
ATOM 1009 O O .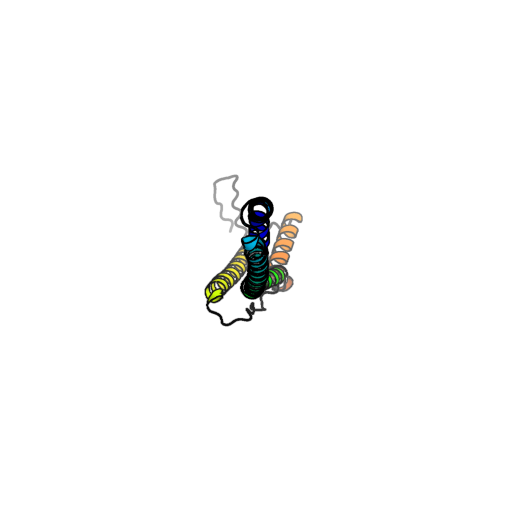 GLN A 1 116 ? 3.920 1.131 -22.843 1.00 89.38 116 GLN A O 1
ATOM 1014 N N . ARG A 1 117 ? 1.712 0.878 -23.187 1.00 88.62 117 ARG A N 1
ATOM 1015 C CA . ARG A 1 117 ? 1.801 0.921 -24.657 1.00 88.62 117 ARG A CA 1
ATOM 1016 C C . ARG A 1 117 ? 2.377 2.242 -25.155 1.00 88.62 117 ARG A C 1
ATOM 1018 O O . ARG A 1 117 ? 3.239 2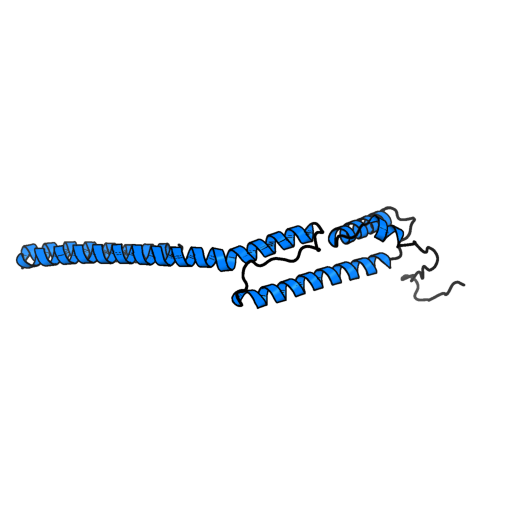.234 -26.027 1.00 88.62 117 ARG A O 1
ATOM 1025 N N . SER A 1 118 ? 1.936 3.356 -24.575 1.00 90.56 118 SER A N 1
ATOM 1026 C CA . SER A 1 118 ? 2.426 4.696 -24.910 1.00 90.56 118 SER A CA 1
ATOM 1027 C C . SER A 1 118 ? 3.917 4.852 -24.595 1.00 90.56 118 SER A C 1
ATOM 1029 O O . SER A 1 118 ? 4.683 5.309 -25.440 1.00 90.56 118 SER A O 1
ATOM 1031 N N . LEU A 1 119 ? 4.370 4.396 -23.422 1.00 88.88 119 LEU A N 1
ATOM 1032 C CA . LEU A 1 119 ? 5.790 4.418 -23.063 1.00 88.88 119 LEU A CA 1
ATOM 1033 C C . LEU A 1 119 ? 6.650 3.584 -24.014 1.00 88.88 119 LEU A C 1
ATOM 1035 O O . LEU A 1 119 ? 7.736 4.027 -24.398 1.00 88.88 119 LEU A O 1
ATOM 1039 N N . LYS A 1 120 ? 6.178 2.389 -24.382 1.00 88.25 120 LYS A N 1
ATOM 1040 C CA . LYS A 1 120 ? 6.886 1.515 -25.318 1.00 88.25 120 LYS A CA 1
ATOM 1041 C C . LYS A 1 120 ? 7.000 2.174 -26.692 1.00 88.25 120 LYS A C 1
ATOM 1043 O O . LYS A 1 120 ? 8.114 2.356 -27.171 1.00 88.25 120 LYS A O 1
ATOM 1048 N N . ALA A 1 121 ? 5.879 2.632 -27.251 1.00 89.50 121 ALA A N 1
ATOM 1049 C CA . ALA A 1 121 ? 5.833 3.296 -28.552 1.00 89.50 121 ALA A CA 1
ATOM 1050 C C . ALA A 1 121 ? 6.713 4.558 -28.601 1.00 89.50 121 ALA A C 1
ATOM 1052 O O . ALA A 1 121 ? 7.456 4.760 -29.558 1.00 89.50 121 ALA A O 1
ATOM 1053 N N . ASN A 1 122 ? 6.695 5.380 -27.547 1.00 90.38 122 ASN A N 1
ATOM 1054 C CA . ASN A 1 122 ? 7.566 6.554 -27.461 1.00 90.38 122 ASN A CA 1
ATOM 1055 C C . ASN A 1 122 ? 9.048 6.162 -27.439 1.00 90.38 122 ASN A C 1
ATOM 1057 O O . ASN A 1 122 ? 9.859 6.792 -28.111 1.00 90.38 122 ASN A O 1
ATOM 1061 N N . THR A 1 123 ? 9.411 5.108 -26.704 1.00 88.19 123 THR A N 1
ATOM 1062 C CA . THR A 1 123 ? 10.809 4.655 -26.630 1.00 88.19 123 THR A CA 1
ATOM 1063 C C . THR A 1 123 ? 11.278 4.044 -27.955 1.00 88.19 123 THR A C 1
ATOM 1065 O O . THR A 1 123 ? 12.413 4.274 -28.367 1.00 88.19 123 THR A O 1
ATOM 1068 N N . GLU A 1 124 ? 10.406 3.315 -28.653 1.00 88.56 124 GLU A N 1
ATOM 1069 C CA . GLU A 1 124 ? 10.659 2.799 -30.004 1.00 88.56 124 GLU A CA 1
ATOM 1070 C C . GLU A 1 124 ? 10.856 3.941 -31.010 1.00 88.56 124 GLU A C 1
ATOM 1072 O O . GLU A 1 124 ? 11.839 3.944 -31.751 1.00 88.56 124 GLU A O 1
ATOM 1077 N N . MET A 1 125 ? 9.987 4.955 -30.983 1.00 91.00 125 MET A N 1
ATOM 1078 C CA . MET A 1 125 ? 10.101 6.141 -31.834 1.00 91.00 125 MET A CA 1
ATOM 1079 C C . MET A 1 125 ? 11.396 6.917 -31.565 1.00 91.00 125 MET A C 1
ATOM 1081 O O . MET A 1 125 ? 12.097 7.297 -32.502 1.00 91.00 125 MET A O 1
ATOM 1085 N N . GLU A 1 126 ? 11.751 7.141 -30.297 1.00 87.88 126 GLU A N 1
ATOM 1086 C CA . GLU A 1 126 ? 13.023 7.771 -29.926 1.00 87.88 126 GLU A CA 1
ATOM 1087 C C . GLU A 1 126 ? 14.220 6.978 -30.462 1.00 87.88 126 GLU A C 1
ATOM 1089 O O . GLU A 1 126 ? 15.175 7.562 -30.972 1.00 87.88 126 GLU A O 1
ATOM 1094 N N . LEU A 1 127 ? 14.165 5.648 -30.391 1.00 87.75 127 LEU A N 1
ATOM 1095 C CA . LEU A 1 127 ? 15.214 4.775 -30.902 1.00 87.75 127 LEU A CA 1
ATOM 1096 C C . LEU A 1 127 ? 15.298 4.821 -32.436 1.00 87.75 127 LEU A C 1
ATOM 1098 O O . LEU A 1 127 ? 16.398 4.861 -32.983 1.00 87.75 127 LEU A O 1
ATOM 1102 N N . GLU A 1 128 ? 14.171 4.889 -33.147 1.00 87.25 128 GLU A N 1
ATOM 1103 C CA . GLU A 1 128 ? 14.158 5.140 -34.593 1.00 87.25 128 GLU A CA 1
ATOM 1104 C C . GLU A 1 128 ? 14.745 6.502 -34.970 1.00 87.25 128 GLU A C 1
ATOM 1106 O O . GLU A 1 128 ? 15.426 6.614 -35.990 1.00 87.25 128 GLU A O 1
ATOM 1111 N N . LEU A 1 129 ? 14.494 7.539 -34.170 1.00 86.31 129 LEU A N 1
ATOM 1112 C CA . LEU A 1 129 ? 15.095 8.853 -34.378 1.00 86.31 129 LEU A CA 1
ATOM 1113 C C . LEU A 1 129 ? 16.605 8.800 -34.143 1.00 86.31 129 LEU A C 1
ATOM 1115 O O . LEU A 1 129 ? 17.351 9.270 -34.996 1.00 86.31 129 LEU A O 1
ATOM 1119 N N . LEU A 1 130 ? 17.061 8.157 -33.062 1.00 85.69 130 LEU A N 1
ATOM 1120 C CA . LEU A 1 130 ? 18.486 7.955 -32.773 1.00 85.69 130 LEU A CA 1
ATOM 1121 C C . LEU A 1 130 ? 19.207 7.218 -33.908 1.00 85.69 130 LEU A C 1
ATOM 1123 O O . LEU A 1 130 ? 20.323 7.596 -34.258 1.00 85.69 130 LEU A O 1
ATOM 1127 N N . LYS A 1 131 ? 18.564 6.222 -34.531 1.00 83.62 131 LYS A N 1
ATOM 1128 C CA . LYS A 1 131 ? 19.093 5.510 -35.709 1.00 83.62 131 LYS A CA 1
ATOM 1129 C C . LYS A 1 131 ? 19.308 6.411 -36.927 1.00 83.62 131 LYS A C 1
ATOM 1131 O O . LYS A 1 131 ? 20.145 6.099 -37.766 1.00 83.62 131 LYS A O 1
ATOM 1136 N N . LYS A 1 132 ? 18.533 7.492 -37.050 1.00 84.44 132 LYS A N 1
ATOM 1137 C CA . LYS A 1 132 ? 18.578 8.434 -38.180 1.00 84.44 132 LYS A CA 1
ATOM 1138 C C . LYS A 1 132 ? 19.551 9.595 -37.951 1.00 84.44 132 LYS A C 1
ATOM 1140 O O . LYS A 1 132 ? 19.788 10.361 -38.882 1.00 84.44 132 LYS A O 1
ATOM 1145 N N . ILE A 1 133 ? 20.093 9.757 -36.740 1.00 83.44 133 ILE A N 1
ATOM 1146 C CA . ILE A 1 133 ? 21.062 10.819 -36.449 1.00 83.44 133 ILE A CA 1
ATOM 1147 C C . ILE A 1 133 ? 22.370 10.498 -37.170 1.00 83.44 133 ILE A C 1
ATOM 1149 O O . ILE A 1 133 ? 22.996 9.472 -36.915 1.00 83.44 133 ILE A O 1
ATOM 1153 N N . ALA A 1 134 ? 22.796 11.404 -38.046 1.00 75.25 134 ALA A N 1
ATOM 1154 C CA . ALA A 1 134 ? 24.113 11.339 -38.652 1.00 75.25 134 ALA A CA 1
ATOM 1155 C C . ALA A 1 134 ? 25.156 11.871 -37.659 1.00 75.25 134 ALA A C 1
ATOM 1157 O O . ALA A 1 134 ? 25.029 12.987 -37.152 1.00 75.25 134 ALA A O 1
ATOM 1158 N N . ILE A 1 135 ? 26.172 11.064 -37.364 1.00 76.69 135 ILE A N 1
ATOM 1159 C CA . ILE A 1 135 ? 27.230 11.398 -36.407 1.00 76.69 135 ILE A CA 1
ATOM 1160 C C . ILE A 1 135 ? 28.550 11.415 -37.142 1.00 76.69 135 ILE A C 1
ATOM 1162 O O . ILE A 1 135 ? 28.847 10.485 -37.885 1.00 76.69 135 ILE A O 1
ATOM 1166 N N . ASP A 1 136 ? 29.335 12.465 -36.910 1.00 77.38 136 ASP A N 1
ATOM 1167 C CA . ASP A 1 136 ? 30.704 12.542 -37.402 1.00 77.38 136 ASP A CA 1
ATOM 1168 C C . ASP A 1 136 ? 31.546 11.425 -36.757 1.00 77.38 136 ASP A C 1
ATOM 1170 O O . ASP A 1 136 ? 31.778 11.467 -35.542 1.00 77.38 136 ASP A O 1
ATOM 1174 N N . PRO A 1 137 ? 32.025 10.436 -37.535 1.00 71.31 137 PRO A N 1
ATOM 1175 C CA . PRO A 1 137 ? 32.816 9.325 -37.011 1.00 71.31 137 PRO A CA 1
ATOM 1176 C C . PRO A 1 137 ? 34.128 9.775 -36.356 1.00 71.31 137 PRO A C 1
ATOM 1178 O O . PRO A 1 137 ? 34.699 9.041 -35.550 1.00 71.31 137 PRO A O 1
ATOM 1181 N N . ASN A 1 138 ? 34.609 10.979 -36.680 1.00 77.75 138 ASN A N 1
ATOM 1182 C CA . ASN A 1 138 ? 35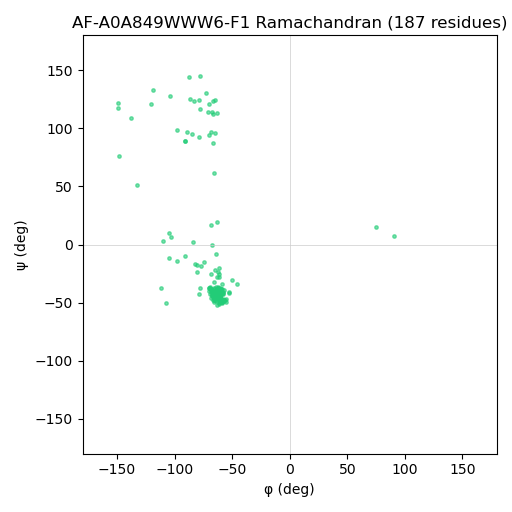.856 11.517 -36.143 1.00 77.75 138 ASN A CA 1
ATOM 1183 C C . ASN A 1 138 ? 35.689 12.107 -34.736 1.00 77.75 138 ASN A C 1
ATOM 1185 O O . ASN A 1 138 ? 36.672 12.269 -34.010 1.00 77.75 138 ASN A O 1
ATOM 1189 N N . ASN A 1 139 ? 34.455 12.401 -34.315 1.00 85.50 139 ASN A N 1
ATOM 1190 C CA . ASN A 1 139 ? 34.166 12.877 -32.970 1.00 85.50 139 ASN A CA 1
ATOM 1191 C C . ASN A 1 139 ? 33.858 11.692 -32.043 1.00 85.50 139 ASN A C 1
ATOM 1193 O O . ASN A 1 139 ? 32.708 11.279 -31.866 1.00 85.50 139 ASN A O 1
ATOM 1197 N N . ARG A 1 140 ? 34.921 11.161 -31.428 1.00 79.56 140 ARG A N 1
ATOM 1198 C CA . ARG A 1 140 ? 34.866 9.998 -30.530 1.00 79.56 140 ARG A CA 1
ATOM 1199 C C . ARG A 1 140 ? 33.832 10.153 -29.413 1.00 79.56 140 ARG A C 1
ATOM 1201 O O . ARG A 1 140 ? 33.118 9.196 -29.122 1.00 79.56 140 ARG A O 1
ATOM 1208 N N . ASP A 1 141 ? 33.737 11.331 -28.807 1.00 81.94 141 ASP A N 1
ATOM 1209 C CA . ASP A 1 141 ? 32.854 11.557 -27.659 1.00 81.94 141 ASP A CA 1
ATOM 1210 C C . ASP A 1 141 ? 31.381 11.530 -28.076 1.00 81.94 141 ASP A C 1
ATOM 1212 O O . ASP A 1 141 ? 30.552 10.913 -27.407 1.00 81.94 141 ASP A O 1
ATOM 1216 N N . SER A 1 142 ? 31.064 12.122 -29.231 1.00 81.81 142 SER A N 1
ATOM 1217 C CA . SER A 1 142 ? 29.704 12.121 -29.785 1.00 81.81 142 SER A CA 1
ATOM 1218 C C . SER A 1 142 ? 29.263 10.718 -30.202 1.00 81.81 142 SER A C 1
ATOM 1220 O O . SER A 1 142 ? 28.132 10.314 -29.927 1.00 81.81 142 SER A O 1
ATOM 1222 N N . TYR A 1 143 ? 30.170 9.947 -30.807 1.00 80.56 143 TYR A N 1
ATOM 1223 C CA . TYR A 1 143 ? 29.909 8.559 -31.178 1.00 80.56 143 TYR A CA 1
ATOM 1224 C C . TYR A 1 143 ? 29.679 7.664 -29.953 1.00 80.56 143 TYR A C 1
ATOM 1226 O O . TYR A 1 143 ? 28.722 6.890 -29.925 1.00 80.56 143 TYR A O 1
ATOM 1234 N N . LEU A 1 144 ? 30.510 7.793 -28.913 1.00 82.19 144 LEU A N 1
ATOM 1235 C CA . LEU A 1 144 ? 30.346 7.036 -27.669 1.00 82.19 144 LEU A CA 1
ATOM 1236 C C . LEU A 1 144 ? 29.049 7.405 -26.941 1.00 82.19 144 LEU A C 1
ATOM 1238 O O . LEU A 1 144 ? 28.333 6.513 -26.492 1.00 82.19 144 LEU A O 1
ATOM 1242 N N . ALA A 1 145 ? 28.713 8.696 -26.859 1.00 83.38 145 ALA A N 1
ATOM 1243 C CA . ALA A 1 145 ? 27.470 9.147 -26.241 1.00 83.38 145 ALA A CA 1
ATOM 1244 C C . ALA A 1 145 ? 26.239 8.584 -26.966 1.00 83.38 145 ALA A C 1
ATOM 1246 O O . ALA A 1 145 ? 25.329 8.062 -26.326 1.00 83.38 145 ALA A O 1
ATOM 1247 N N . TRP A 1 146 ? 26.226 8.625 -28.299 1.00 87.38 146 TRP A N 1
ATOM 1248 C CA . TRP A 1 146 ? 25.143 8.046 -29.092 1.00 87.38 146 TRP A CA 1
ATOM 1249 C C . TRP A 1 146 ? 25.041 6.534 -28.956 1.00 87.38 146 TRP A C 1
ATOM 1251 O O . TRP A 1 146 ? 23.944 6.017 -28.750 1.00 87.38 146 TRP A O 1
ATOM 1261 N N . LYS A 1 147 ? 26.173 5.829 -29.015 1.00 84.12 147 LYS A N 1
ATOM 1262 C CA . LYS A 1 147 ? 26.209 4.380 -28.825 1.00 84.12 147 LYS A CA 1
ATOM 1263 C C . LYS A 1 147 ? 25.622 4.006 -27.462 1.00 84.12 147 LYS A C 1
ATOM 1265 O O . LYS A 1 147 ? 24.717 3.179 -27.406 1.00 84.12 147 LYS A O 1
ATOM 1270 N N . ASN A 1 148 ? 26.046 4.684 -26.395 1.00 85.31 148 ASN A N 1
ATOM 1271 C CA . ASN A 1 148 ? 25.517 4.474 -25.046 1.00 85.31 148 ASN A CA 1
ATOM 1272 C C . ASN A 1 148 ? 24.011 4.773 -24.962 1.00 85.31 148 ASN A C 1
ATOM 1274 O O . ASN A 1 148 ? 23.281 4.072 -24.265 1.00 85.31 148 ASN A O 1
ATOM 1278 N N . LEU A 1 149 ? 23.522 5.796 -25.674 1.00 85.00 149 LEU A N 1
ATOM 1279 C CA . LEU A 1 149 ? 22.094 6.118 -25.729 1.00 85.00 149 LEU A CA 1
ATOM 1280 C C . LEU A 1 149 ? 21.287 5.034 -26.448 1.00 85.00 149 LEU A C 1
ATOM 1282 O O . LEU A 1 149 ? 20.223 4.656 -25.958 1.00 85.00 149 LEU A O 1
ATOM 1286 N N . ILE A 1 150 ? 21.786 4.509 -27.569 1.00 86.00 150 ILE A N 1
ATOM 1287 C CA . ILE A 1 150 ? 21.153 3.386 -28.266 1.00 86.00 150 ILE A CA 1
ATOM 1288 C C . ILE A 1 150 ? 21.156 2.143 -27.386 1.00 86.00 150 ILE A C 1
ATOM 1290 O O . ILE A 1 150 ? 20.117 1.499 -27.267 1.00 86.00 150 ILE A O 1
ATOM 1294 N N . GLU A 1 151 ? 22.275 1.816 -26.744 1.00 85.12 151 GLU A N 1
ATOM 1295 C CA . GLU A 1 151 ? 22.374 0.659 -25.852 1.00 85.12 151 GLU A CA 1
ATOM 1296 C C . GLU A 1 151 ? 21.398 0.770 -24.681 1.00 85.12 151 GLU A C 1
ATOM 1298 O O . GLU A 1 151 ? 20.606 -0.143 -24.445 1.00 85.12 151 GLU A O 1
ATOM 1303 N N . TYR A 1 152 ? 21.371 1.925 -24.012 1.00 84.38 152 TYR A N 1
ATOM 1304 C CA . TYR A 1 152 ? 20.460 2.190 -22.903 1.00 84.38 152 TYR A CA 1
ATOM 1305 C C . TYR A 1 152 ? 18.988 2.097 -23.323 1.00 84.38 152 TYR A C 1
ATOM 1307 O O . TYR A 1 152 ? 18.180 1.463 -22.641 1.00 84.38 152 TYR A O 1
ATOM 1315 N N . LYS A 1 153 ? 18.618 2.709 -24.455 1.00 84.69 153 LYS A N 1
ATOM 1316 C CA . LYS A 1 153 ? 17.235 2.694 -24.954 1.00 84.69 153 LYS A CA 1
ATOM 1317 C C . LYS A 1 153 ? 16.821 1.309 -25.446 1.00 84.69 153 LYS A C 1
ATOM 1319 O O . LYS A 1 153 ? 15.694 0.915 -25.173 1.00 84.69 153 LYS A O 1
ATOM 1324 N N . SER A 1 154 ? 17.723 0.566 -26.092 1.00 83.25 154 SER A N 1
ATOM 1325 C CA . SER A 1 154 ? 17.483 -0.809 -26.561 1.00 83.25 154 SER A CA 1
ATOM 1326 C C . SER A 1 154 ? 17.264 -1.757 -25.387 1.00 83.25 154 SER A C 1
ATOM 1328 O O . SER A 1 154 ? 16.256 -2.461 -25.355 1.00 83.25 154 SER A O 1
ATOM 1330 N N . TYR A 1 155 ? 18.138 -1.693 -24.375 1.00 83.44 155 TYR A N 1
ATOM 1331 C CA . TYR A 1 155 ? 17.990 -2.461 -23.139 1.00 83.44 155 TYR A CA 1
ATOM 1332 C C . TYR A 1 155 ? 16.661 -2.147 -22.454 1.00 83.44 155 TYR A C 1
ATOM 1334 O O . TYR A 1 155 ? 15.929 -3.045 -22.042 1.00 83.44 155 TYR A O 1
ATOM 1342 N N . ARG A 1 156 ? 16.299 -0.859 -22.411 1.00 79.06 156 ARG A N 1
ATOM 1343 C CA . ARG A 1 156 ? 15.053 -0.417 -21.797 1.00 79.06 156 ARG A CA 1
ATOM 1344 C C . ARG A 1 156 ? 13.819 -0.995 -22.465 1.00 79.06 156 ARG A C 1
ATOM 1346 O O . ARG A 1 156 ? 12.842 -1.065 -21.753 1.00 79.06 156 ARG A O 1
ATOM 1353 N N . ILE A 1 157 ? 13.819 -1.396 -23.735 1.00 83.44 157 ILE A N 1
ATOM 1354 C CA . ILE A 1 157 ? 12.662 -2.041 -24.397 1.00 83.44 157 ILE A CA 1
ATOM 1355 C C . ILE A 1 157 ? 12.842 -3.552 -24.596 1.00 83.44 157 ILE A C 1
ATOM 1357 O O . ILE A 1 157 ? 12.039 -4.171 -25.291 1.00 83.44 157 ILE A O 1
ATOM 1361 N N . GLY A 1 158 ? 13.879 -4.145 -23.994 1.00 78.75 158 GLY A N 1
ATOM 1362 C CA . GLY A 1 158 ? 14.171 -5.576 -24.097 1.00 78.75 158 GLY A CA 1
ATOM 1363 C C . GLY A 1 158 ? 14.769 -6.011 -25.440 1.00 78.75 158 GLY A C 1
ATOM 1364 O O . GLY A 1 158 ? 14.780 -7.201 -25.742 1.00 78.75 158 GLY A O 1
ATOM 1365 N N . LEU A 1 159 ? 15.264 -5.078 -26.263 1.00 82.00 159 LEU A N 1
ATOM 1366 C CA . LEU A 1 159 ? 15.952 -5.406 -27.514 1.00 82.00 159 LEU A CA 1
ATOM 1367 C C . LEU A 1 159 ? 17.443 -5.643 -27.274 1.00 82.00 159 LEU A C 1
ATOM 1369 O O . LEU A 1 159 ? 18.076 -4.936 -26.488 1.00 82.00 159 LEU A O 1
ATOM 1373 N N . ASN A 1 160 ? 18.022 -6.586 -28.021 1.00 78.25 160 ASN A N 1
ATOM 1374 C CA . ASN A 1 160 ? 19.460 -6.826 -28.020 1.00 78.25 160 ASN A CA 1
ATOM 1375 C C . ASN A 1 160 ? 20.199 -5.625 -28.655 1.00 78.25 160 ASN A C 1
ATOM 1377 O O . ASN A 1 160 ? 20.044 -5.386 -29.859 1.00 78.25 160 ASN A O 1
ATOM 1381 N N . PRO A 1 161 ? 21.016 -4.868 -27.895 1.00 75.31 161 PRO A N 1
ATOM 1382 C CA . PRO A 1 161 ? 21.682 -3.672 -28.406 1.00 75.31 161 PRO A CA 1
ATOM 1383 C C . PRO A 1 161 ? 22.586 -3.944 -29.610 1.00 75.31 161 PRO A C 1
ATOM 1385 O O . PRO A 1 161 ? 22.690 -3.116 -30.514 1.00 75.31 161 PRO A O 1
ATOM 1388 N N . GLU A 1 162 ? 23.219 -5.117 -29.653 1.00 73.44 162 GLU A N 1
ATOM 1389 C CA . GLU A 1 162 ? 24.140 -5.471 -30.730 1.00 73.44 162 GLU A CA 1
ATOM 1390 C C . GLU A 1 162 ? 23.429 -5.679 -32.067 1.00 73.44 162 GLU A C 1
ATOM 1392 O O . GLU A 1 162 ? 23.963 -5.317 -33.112 1.00 73.44 162 GLU A O 1
ATOM 1397 N N . GLU A 1 163 ? 22.226 -6.251 -32.056 1.00 74.19 163 GLU A N 1
ATOM 1398 C CA . GLU A 1 163 ? 21.411 -6.433 -33.263 1.00 74.19 163 GLU A CA 1
ATOM 1399 C C . GLU A 1 163 ? 20.922 -5.088 -33.796 1.00 74.19 163 GLU A C 1
ATOM 1401 O O . GLU A 1 163 ? 20.969 -4.831 -35.001 1.00 74.19 163 GLU A O 1
ATOM 1406 N N . VAL A 1 164 ? 20.526 -4.198 -32.884 1.00 75.06 164 VAL A N 1
ATOM 1407 C CA . VAL A 1 164 ? 20.105 -2.837 -33.215 1.00 75.06 164 VAL A CA 1
ATOM 1408 C C . VAL A 1 164 ? 21.255 -2.056 -33.849 1.00 75.06 164 VAL A C 1
ATOM 1410 O O . VAL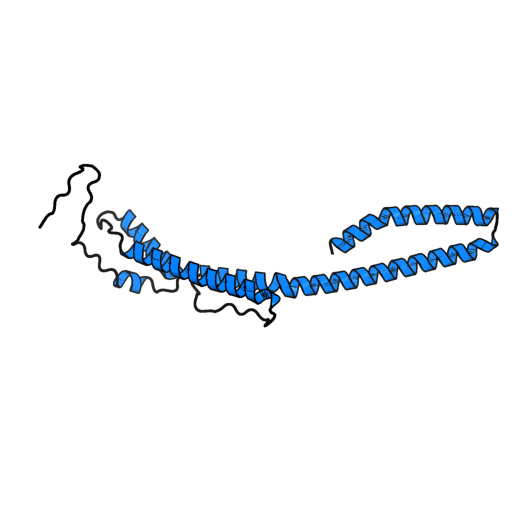 A 1 164 ? 21.043 -1.404 -34.867 1.00 75.06 164 VAL A O 1
ATOM 1413 N N . LEU A 1 165 ? 22.467 -2.158 -33.298 1.00 72.38 165 LEU A N 1
ATOM 1414 C CA . LEU A 1 165 ? 23.663 -1.498 -33.828 1.00 72.38 165 LEU A CA 1
ATOM 1415 C C . LEU A 1 165 ? 24.136 -2.105 -35.160 1.00 72.38 165 LEU A C 1
ATOM 1417 O O . LEU A 1 165 ? 24.530 -1.358 -36.048 1.00 72.38 165 LEU A O 1
ATOM 1421 N N . LYS A 1 166 ? 24.051 -3.432 -35.345 1.00 68.50 166 LYS A N 1
ATOM 1422 C CA . LYS A 1 166 ? 24.407 -4.112 -36.611 1.00 68.50 166 LYS A CA 1
ATOM 1423 C C . LYS A 1 166 ? 23.480 -3.735 -37.771 1.00 68.50 166 LYS A C 1
ATOM 1425 O O . LYS A 1 166 ? 23.923 -3.690 -38.915 1.00 68.50 166 LYS A O 1
ATOM 1430 N N . GLY A 1 167 ? 22.205 -3.458 -37.486 1.00 61.66 167 GLY A N 1
ATOM 1431 C CA . GLY A 1 167 ? 21.234 -2.983 -38.479 1.00 61.66 167 GLY A CA 1
ATOM 1432 C C . GLY A 1 167 ? 21.417 -1.516 -38.884 1.00 61.66 167 GLY A C 1
ATOM 1433 O O . GLY A 1 167 ? 20.867 -1.084 -39.898 1.00 61.66 167 GLY A O 1
ATOM 1434 N N . ILE A 1 168 ? 22.195 -0.748 -38.119 1.00 63.38 168 ILE A N 1
ATOM 1435 C CA . ILE A 1 168 ? 22.568 0.626 -38.449 1.00 63.38 168 ILE A CA 1
ATOM 1436 C C . ILE A 1 168 ? 23.866 0.543 -39.239 1.00 63.38 168 ILE A C 1
ATOM 1438 O O . ILE A 1 168 ? 24.958 0.573 -38.683 1.00 63.38 168 ILE A O 1
ATOM 1442 N N . ASN A 1 169 ? 23.752 0.411 -40.558 1.00 52.38 169 ASN A N 1
ATOM 1443 C CA . ASN A 1 169 ? 24.900 0.637 -41.421 1.00 52.38 169 ASN A CA 1
ATOM 1444 C C . ASN A 1 169 ? 25.158 2.152 -41.395 1.00 52.38 169 ASN A C 1
ATOM 1446 O O . ASN A 1 169 ? 24.269 2.888 -41.843 1.00 52.38 169 ASN A O 1
ATOM 1450 N N . PRO A 1 170 ? 26.285 2.657 -40.856 1.00 49.91 170 PRO A N 1
ATOM 1451 C CA . PRO A 1 170 ? 26.625 4.059 -41.011 1.00 49.91 170 PRO A CA 1
ATOM 1452 C C . PRO A 1 170 ? 26.900 4.266 -42.500 1.00 49.91 170 PRO A C 1
ATOM 1454 O O . PRO A 1 170 ? 28.020 4.104 -42.974 1.00 49.91 170 PRO A O 1
ATOM 1457 N N . LYS A 1 171 ? 25.854 4.558 -43.279 1.00 46.22 171 LYS A N 1
ATOM 1458 C CA . LYS A 1 171 ? 26.015 5.089 -44.624 1.00 46.22 171 LYS A CA 1
ATOM 1459 C C . LYS A 1 171 ? 26.667 6.451 -44.445 1.00 46.22 171 LYS A C 1
ATOM 1461 O O . LYS A 1 171 ? 25.998 7.436 -44.154 1.00 46.22 171 LYS A O 1
ATOM 1466 N N . VAL A 1 172 ? 27.986 6.464 -44.579 1.00 45.81 172 VAL A N 1
ATOM 1467 C CA . VAL A 1 172 ? 28.825 7.664 -44.598 1.00 45.81 172 VAL A CA 1
ATOM 1468 C C . VAL A 1 172 ? 28.505 8.551 -45.818 1.00 45.81 172 VAL A C 1
ATOM 1470 O O . VAL A 1 172 ? 28.925 9.701 -45.853 1.00 45.81 172 VAL A O 1
ATOM 1473 N N . ASP A 1 173 ? 27.680 8.091 -46.764 1.00 38.59 173 ASP A N 1
ATOM 1474 C CA . ASP A 1 173 ? 27.611 8.701 -48.098 1.00 38.59 173 ASP A CA 1
ATOM 1475 C C . ASP A 1 173 ? 26.412 9.615 -48.399 1.00 38.59 173 ASP A C 1
ATOM 1477 O O . ASP A 1 173 ? 26.321 10.099 -49.516 1.00 38.59 173 ASP A O 1
ATOM 1481 N N . ASP A 1 174 ? 25.541 9.956 -47.443 1.00 38.62 174 ASP A N 1
ATOM 1482 C CA . ASP A 1 174 ? 24.481 10.962 -47.682 1.00 38.62 174 ASP A CA 1
ATOM 1483 C C . ASP A 1 174 ? 24.399 12.004 -46.550 1.00 38.62 174 ASP A C 1
ATOM 1485 O O . ASP A 1 174 ? 23.345 12.282 -45.974 1.00 38.62 174 ASP A O 1
ATOM 1489 N N . LEU A 1 175 ? 25.535 12.613 -46.201 1.00 39.81 175 LEU A N 1
ATOM 1490 C CA . LEU A 1 175 ? 25.558 13.795 -45.337 1.00 39.81 175 LEU A CA 1
ATOM 1491 C C . LEU A 1 175 ? 25.196 15.048 -46.149 1.00 39.81 175 LEU A C 1
ATOM 1493 O O . LEU A 1 175 ? 26.058 15.732 -46.700 1.00 39.81 175 LEU A O 1
ATOM 1497 N N . ILE A 1 176 ? 23.909 15.411 -46.163 1.00 36.72 176 ILE A N 1
ATOM 1498 C CA . ILE A 1 176 ? 23.508 16.797 -46.436 1.00 36.72 176 ILE A CA 1
ATOM 1499 C C . ILE A 1 176 ? 23.934 17.634 -45.224 1.00 36.72 176 ILE A C 1
ATOM 1501 O O . ILE A 1 176 ? 23.214 17.746 -44.232 1.00 36.72 176 ILE A O 1
ATOM 1505 N N . TYR A 1 177 ? 25.121 18.232 -45.302 1.00 36.75 177 TYR A N 1
ATOM 1506 C CA . TYR A 1 177 ? 25.530 19.288 -44.382 1.00 36.75 177 TYR A CA 1
ATOM 1507 C C . TYR A 1 177 ? 24.647 20.521 -44.614 1.00 36.75 177 TYR A C 1
ATOM 1509 O O . TYR A 1 177 ? 24.746 21.188 -45.645 1.00 36.75 177 TYR A O 1
ATOM 1517 N N . VAL A 1 178 ? 23.799 20.863 -43.643 1.00 36.69 178 VAL A N 1
ATOM 1518 C CA . VAL A 1 178 ? 23.227 22.212 -43.560 1.00 36.69 178 VAL A CA 1
ATOM 1519 C C . VAL A 1 178 ? 24.238 23.074 -42.810 1.00 36.69 178 VAL A C 1
ATOM 1521 O O . VAL A 1 178 ? 24.287 23.084 -41.582 1.00 36.69 178 VAL A O 1
ATOM 1524 N N . ASP A 1 179 ? 25.092 23.769 -43.564 1.00 37.22 179 ASP A N 1
ATOM 1525 C CA . ASP A 1 179 ? 25.972 24.806 -43.024 1.00 37.22 179 ASP A CA 1
ATOM 1526 C C . ASP A 1 179 ? 25.120 26.003 -42.570 1.00 37.22 179 ASP A C 1
ATOM 1528 O O . ASP A 1 179 ? 24.748 26.876 -43.356 1.00 37.22 179 ASP A O 1
ATOM 1532 N N . PHE A 1 180 ? 24.809 26.055 -41.273 1.00 38.25 180 PHE A N 1
ATOM 1533 C CA . PHE A 1 180 ? 24.066 27.156 -40.654 1.00 38.25 180 PHE A CA 1
ATOM 1534 C C . PHE A 1 180 ? 24.836 28.489 -40.628 1.00 38.25 180 PHE A C 1
ATOM 1536 O O . PHE A 1 180 ? 24.299 29.494 -40.161 1.00 38.25 180 PHE A O 1
ATOM 1543 N N . LYS A 1 181 ? 26.074 28.547 -41.142 1.00 40.78 181 LYS A N 1
ATOM 1544 C CA . LYS A 1 181 ? 26.871 29.779 -41.196 1.00 40.78 181 LYS A CA 1
ATOM 1545 C C . LYS A 1 181 ? 26.820 30.494 -42.545 1.00 40.78 181 LYS A C 1
ATOM 1547 O O . LYS A 1 181 ? 27.175 31.672 -42.615 1.00 40.78 181 LYS A O 1
ATOM 1552 N N . LYS A 1 182 ? 26.337 29.847 -43.609 1.00 45.34 182 LYS A N 1
ATOM 1553 C CA . LYS A 1 182 ? 26.093 30.489 -44.907 1.00 45.34 182 LYS A CA 1
ATOM 1554 C C . LYS A 1 182 ? 24.777 29.995 -45.475 1.00 45.34 182 LYS A C 1
ATOM 1556 O O . LYS A 1 182 ? 24.673 28.874 -45.946 1.00 45.34 182 LYS A O 1
ATOM 1561 N N . ASN A 1 183 ? 23.793 30.885 -45.486 1.00 38.09 183 ASN A N 1
ATOM 1562 C CA . ASN A 1 183 ? 22.446 30.685 -46.009 1.00 38.09 183 ASN A CA 1
ATOM 1563 C C . ASN A 1 183 ? 22.436 30.466 -47.547 1.00 38.09 183 ASN A C 1
ATOM 1565 O O . ASN A 1 183 ? 21.913 31.291 -48.294 1.00 38.09 183 ASN A O 1
ATOM 1569 N N . LYS A 1 184 ? 23.089 29.408 -48.049 1.00 37.81 184 LYS A N 1
ATOM 1570 C CA . LYS A 1 184 ? 23.076 28.967 -49.451 1.00 37.81 184 LYS A CA 1
ATOM 1571 C C . LYS A 1 184 ? 23.237 27.450 -49.544 1.00 37.81 184 LYS A C 1
ATOM 1573 O O . LYS A 1 184 ? 24.288 26.905 -49.224 1.00 37.81 184 LYS A O 1
ATOM 1578 N N . LEU A 1 185 ? 22.207 26.801 -50.084 1.00 34.25 185 LEU A N 1
ATOM 1579 C CA . LEU A 1 185 ? 22.231 25.403 -50.509 1.00 34.25 185 LEU A CA 1
ATOM 1580 C C . LEU A 1 185 ? 23.213 25.236 -51.679 1.00 34.25 185 LEU A C 1
ATOM 1582 O O . LEU A 1 185 ? 23.063 25.888 -52.714 1.00 34.25 185 LEU A O 1
ATOM 1586 N N . LYS A 1 186 ? 24.192 24.338 -51.544 1.00 36.66 186 LYS A N 1
ATOM 1587 C CA . LYS A 1 186 ? 24.947 23.797 -52.681 1.00 36.66 186 LYS A CA 1
ATOM 1588 C C . LYS A 1 186 ? 24.774 22.283 -52.712 1.00 36.66 186 LYS A C 1
ATOM 1590 O O . LYS A 1 186 ? 25.126 21.604 -51.757 1.00 36.66 186 LYS A O 1
ATOM 1595 N N . LYS A 1 187 ? 24.242 21.780 -53.828 1.00 28.92 187 LYS A N 1
ATOM 1596 C CA . LYS A 1 187 ? 24.290 20.361 -54.196 1.00 28.92 187 LYS A CA 1
ATOM 1597 C C . LYS A 1 187 ? 25.718 20.024 -54.625 1.00 28.92 187 LYS A C 1
ATOM 1599 O O . LYS A 1 187 ? 26.270 20.738 -55.463 1.00 28.92 187 LYS A O 1
ATOM 1604 N N . VAL A 1 188 ? 26.280 18.956 -54.075 1.00 40.75 188 VAL A N 1
ATOM 1605 C CA . VAL A 1 188 ? 27.462 18.281 -54.622 1.00 40.75 188 VAL A CA 1
ATOM 1606 C C . VAL A 1 188 ? 26.944 17.008 -55.294 1.00 40.75 188 VAL A C 1
ATOM 1608 O O . VAL A 1 188 ? 26.106 16.322 -54.709 1.00 40.75 188 VAL A O 1
ATOM 1611 N N . ILE A 1 189 ? 27.325 16.810 -56.559 1.00 45.38 189 ILE A N 1
ATOM 1612 C CA . ILE A 1 189 ? 27.116 15.573 -57.332 1.00 45.38 189 ILE A CA 1
ATOM 1613 C C . ILE A 1 189 ? 28.195 14.585 -56.907 1.00 45.38 189 ILE A C 1
ATOM 1615 O O . ILE A 1 189 ? 29.344 15.062 -56.748 1.00 45.38 189 ILE A O 1
#

pLDDT: mean 80.15, std 15.93, range [28.92, 95.31]

Sequence (189 aa):
MILVTFFSAALLPVMYFYEKNFTLFEKLAYDFYPQLINNLKQEETWLWITFTVSHFFLFGVSLFFSLKFTKKILYPIHQIEKHLQKMMLGHWDEPIHFDNEKEDFKSIKISYDYFQRSLKANTEMELELLKKIAIDPNNRDSYLAWKNLIEYKSYRIGLNPEEVLKGINPKVDDLIYVDFKKNKLKKVI

Solvent-accessible surface area (backbone atoms only — not comparable to full-atom values): 11095 Å² total; per-residue (Å²): 94,72,68,58,54,50,52,52,61,66,41,50,62,54,53,53,53,48,54,55,48,50,57,52,51,48,53,52,21,64,78,76,42,57,80,50,45,63,57,53,56,50,52,52,51,50,50,51,52,53,49,53,53,51,50,53,50,51,50,52,53,41,50,53,51,49,53,52,45,44,62,66,53,52,45,57,52,52,52,51,52,54,49,52,54,40,33,70,71,14,51,71,86,70,76,87,80,74,96,60,98,51,71,92,48,49,64,58,50,51,54,46,55,51,49,53,52,50,53,49,52,51,51,51,51,53,49,56,50,58,71,66,59,88,72,63,84,85,43,60,68,62,49,50,52,50,51,52,49,49,37,53,54,26,40,42,72,57,42,63,40,66,61,59,54,68,71,55,70,83,71,80,82,75,75,82,77,80,57,90,88,50,102,65,95,74,90,81,134

Radius of gyration: 36.33 Å; Cα contacts (8 Å, |Δi|>4): 68; chains: 1; bounding box: 68×41×109 Å

Nearest PDB structures (foldseek):
  8c5v-assembly1_I  TM=4.243E-01  e=1.960E+00  Escherichia coli
  3nyj-assembly1_A-2  TM=3.558E-01  e=8.881E+00  Homo sapiens

Secondary structure (DSSP, 8-state):
-HHHHHHHHHHHHHHHHHHHHHHHHHHHHHHH-GGGHHHHHHHHHHHHHHHHHHHHHHHHHHHHHHHHHIIIIIHHHHHHHHHHHHHHTT--SSPP--S---GGGHHHHHHHHHHHHHHHHHHHHHHHHHHH----TT-HHHHHHHHHHHHHHHHHTT--HHHHHHT----TT------TTS-------